Protein AF-A0AAP0Z732-F1 (afdb_monomer_lite)

Sequence (196 aa):
MRIQGSKMTPTPRCRHHYLLNVHKSDWLRSEYHVEFLADYGLMLADWYSPEQLRTAWMVNFFDRQALYALHPRAHYDTYSAMHYSREELEALFIQGIGSVMRNFAHRGQCSILFWLSARPALGRYYNYLLKKQSVELDYRYRMDIQREAGIYVIETGKYHRAQEPEQSRTGRAKSPYLSGAVAILTRRAPALRHAG

Secondary structure (DSSP, 8-state):
-EEEEEEEPPBTTBSEEEEEEEE-TTS-EEEEEEEEESS-GGGGTTTS-HHHHTTEEEEEEEEHHHHHSSSGGGGGS---TT---HHHHHHIIIIIIIHHHHHHHHHS---EEEEE-SSHHHHHHHHHHHHHHHHHTT-EE-HHHHHHH-EEEEE-HHHHHHHS-GGGS------S---S----------------

Structure (mmCIF, N/CA/C/O backbone):
data_AF-A0AAP0Z732-F1
#
_entry.id   AF-A0AAP0Z732-F1
#
loop_
_atom_site.group_PDB
_atom_site.id
_atom_site.type_symbol
_atom_site.label_atom_id
_atom_site.label_alt_id
_atom_site.label_comp_id
_atom_site.label_asym_id
_atom_site.label_entity_id
_atom_site.label_seq_id
_atom_site.pdbx_PDB_ins_code
_atom_site.Cartn_x
_atom_site.Cartn_y
_atom_site.Cartn_z
_atom_site.occupancy
_atom_site.B_iso_or_equiv
_atom_site.auth_seq_id
_atom_site.auth_comp_id
_atom_site.auth_asym_id
_atom_site.auth_atom_id
_atom_site.pdbx_PDB_model_num
ATOM 1 N N . MET A 1 1 ? -18.014 -2.172 10.872 1.00 86.94 1 MET A N 1
ATOM 2 C CA . MET A 1 1 ? -17.051 -1.092 10.560 1.00 86.94 1 MET A CA 1
ATOM 3 C C . MET A 1 1 ? -17.350 -0.529 9.176 1.00 86.94 1 MET A C 1
ATOM 5 O O . MET A 1 1 ? -17.688 -1.301 8.287 1.00 86.94 1 MET A O 1
ATOM 9 N N . ARG A 1 2 ? -17.246 0.789 8.990 1.00 89.69 2 ARG A N 1
ATOM 10 C CA . ARG A 1 2 ? -17.400 1.475 7.698 1.00 89.69 2 ARG A CA 1
ATOM 11 C C . ARG A 1 2 ? -16.071 2.121 7.312 1.00 89.69 2 ARG A C 1
ATOM 13 O O . ARG A 1 2 ? -15.459 2.774 8.150 1.00 89.69 2 ARG A O 1
ATOM 20 N N . ILE A 1 3 ? -15.655 1.959 6.058 1.00 90.25 3 ILE A N 1
ATOM 21 C CA . ILE A 1 3 ? -14.425 2.550 5.516 1.00 90.25 3 ILE A CA 1
ATOM 22 C C . ILE A 1 3 ? -14.788 3.393 4.296 1.00 90.25 3 ILE A C 1
ATOM 24 O O . ILE A 1 3 ? -15.524 2.934 3.423 1.00 90.25 3 ILE A O 1
ATOM 28 N N . GLN A 1 4 ? -14.292 4.625 4.231 1.00 91.56 4 GLN A N 1
ATOM 29 C CA . GLN A 1 4 ? -14.524 5.533 3.108 1.00 91.56 4 GLN A CA 1
ATOM 30 C C . GLN A 1 4 ? -13.206 6.134 2.637 1.00 91.56 4 GLN A C 1
ATOM 32 O O . GLN A 1 4 ? -12.511 6.780 3.414 1.00 91.56 4 GLN A O 1
ATOM 37 N N . GLY A 1 5 ? -12.876 5.930 1.363 1.00 88.62 5 GLY A N 1
ATOM 38 C CA . GLY A 1 5 ? -11.673 6.484 0.751 1.00 88.62 5 GLY A CA 1
ATOM 39 C C . GLY A 1 5 ? -11.964 7.721 -0.087 1.00 88.62 5 GLY A C 1
ATOM 40 O O . GLY A 1 5 ? -12.875 7.705 -0.916 1.00 88.62 5 GLY A O 1
ATOM 41 N N . SER A 1 6 ? -11.157 8.763 0.076 1.00 88.94 6 SER A N 1
ATOM 42 C CA . SER A 1 6 ? -11.140 9.943 -0.790 1.00 88.94 6 SER A CA 1
ATOM 43 C C . SER A 1 6 ? -9.735 10.176 -1.343 1.00 88.94 6 SER A C 1
ATOM 45 O O . SER A 1 6 ? -8.729 9.881 -0.699 1.00 88.94 6 SER A O 1
ATOM 47 N N . LYS A 1 7 ? -9.653 10.674 -2.580 1.00 88.44 7 LYS A N 1
ATOM 48 C CA . LYS A 1 7 ? -8.380 11.097 -3.171 1.00 88.44 7 LYS A CA 1
ATOM 49 C C . LYS A 1 7 ? -8.019 12.474 -2.613 1.00 88.44 7 LYS A C 1
ATOM 51 O O . LYS A 1 7 ? -8.860 13.368 -2.619 1.00 88.44 7 LYS A O 1
ATOM 56 N N . MET A 1 8 ? -6.779 12.625 -2.173 1.00 87.56 8 MET A N 1
ATOM 57 C CA . MET A 1 8 ? -6.219 13.864 -1.641 1.00 87.56 8 MET A CA 1
ATOM 58 C C . MET A 1 8 ? -5.388 14.583 -2.706 1.00 87.56 8 MET A C 1
ATOM 60 O O . MET A 1 8 ? -5.002 14.001 -3.728 1.00 87.56 8 MET A O 1
ATOM 64 N N . THR A 1 9 ? -5.094 15.858 -2.455 1.00 81.81 9 THR A N 1
ATOM 65 C CA . THR A 1 9 ? -4.115 16.609 -3.244 1.00 81.81 9 THR A CA 1
ATOM 66 C C . THR A 1 9 ? -2.731 15.962 -3.081 1.00 81.81 9 THR A C 1
ATOM 68 O O . THR A 1 9 ? -2.308 15.747 -1.945 1.00 81.81 9 THR A O 1
ATOM 71 N N . PRO A 1 10 ? -2.022 15.632 -4.177 1.00 75.25 10 PRO A N 1
ATOM 72 C CA . PRO A 1 10 ? -0.666 15.085 -4.113 1.00 75.25 10 PRO A CA 1
ATOM 73 C C . PRO A 1 10 ? 0.314 16.017 -3.386 1.00 75.25 10 PRO A C 1
ATOM 75 O O . PRO A 1 10 ? 0.154 17.237 -3.414 1.00 75.25 10 PRO A O 1
ATOM 78 N N . THR A 1 11 ? 1.369 15.450 -2.800 1.00 68.31 11 THR A N 1
ATOM 79 C CA . THR A 1 11 ? 2.500 16.211 -2.239 1.00 68.31 11 THR A CA 1
ATOM 80 C C . THR A 1 11 ? 3.725 16.078 -3.154 1.00 68.31 11 THR A C 1
ATOM 82 O O . THR A 1 11 ? 3.764 15.174 -3.989 1.00 68.31 11 THR A O 1
ATOM 85 N N . PRO A 1 12 ? 4.776 16.910 -3.008 1.00 66.94 12 PRO A N 1
ATOM 86 C CA . PRO A 1 12 ? 5.976 16.807 -3.848 1.00 66.94 12 PRO A CA 1
ATOM 87 C C . PRO A 1 12 ? 6.660 15.432 -3.809 1.00 66.94 12 PRO A C 1
ATOM 89 O O . PRO A 1 12 ? 7.323 15.047 -4.766 1.00 66.94 12 PRO A O 1
ATOM 92 N N . ARG A 1 13 ? 6.499 14.685 -2.707 1.00 62.12 13 ARG A N 1
ATOM 93 C CA . ARG A 1 13 ? 7.068 13.340 -2.532 1.00 62.12 13 ARG A CA 1
ATOM 94 C C . ARG A 1 13 ? 6.105 12.223 -2.939 1.00 62.12 13 ARG A C 1
ATOM 96 O O . ARG A 1 13 ? 6.557 11.128 -3.244 1.00 62.12 13 ARG A O 1
ATOM 103 N N . CYS A 1 14 ? 4.799 12.488 -2.959 1.00 70.44 14 CYS A N 1
ATOM 104 C CA . CYS A 1 14 ? 3.748 11.498 -3.168 1.00 70.44 14 CYS A CA 1
ATOM 105 C C . CYS A 1 14 ? 2.843 11.916 -4.330 1.00 70.44 14 CYS A C 1
ATOM 107 O O . CYS A 1 14 ? 2.027 12.830 -4.202 1.00 70.44 14 CYS A O 1
ATOM 109 N N . ARG A 1 15 ? 2.958 11.218 -5.468 1.00 76.06 15 ARG A N 1
ATOM 110 C CA . ARG A 1 15 ? 2.194 11.563 -6.681 1.00 76.06 15 ARG A CA 1
ATOM 111 C C . ARG A 1 15 ? 0.722 11.163 -6.586 1.00 76.06 15 ARG A C 1
ATOM 113 O O . ARG A 1 15 ? -0.114 11.761 -7.262 1.00 76.06 15 ARG A O 1
ATOM 120 N N . HIS A 1 16 ? 0.388 10.178 -5.749 1.00 87.75 16 HIS A N 1
ATOM 121 C CA . HIS A 1 16 ? -1.001 9.814 -5.478 1.00 87.75 16 HIS A CA 1
ATOM 122 C C . HIS A 1 16 ? -1.221 9.569 -3.996 1.00 87.75 16 HIS A C 1
ATOM 124 O O . HIS A 1 16 ? -0.658 8.645 -3.420 1.00 87.75 16 HIS A O 1
ATOM 130 N N . HIS A 1 17 ? -2.100 10.367 -3.405 1.00 90.62 17 HIS A N 1
ATOM 131 C CA . HIS A 1 17 ? -2.404 10.321 -1.986 1.00 90.62 17 HIS A CA 1
ATOM 132 C C . HIS A 1 17 ? -3.904 10.121 -1.786 1.00 90.62 17 HIS A C 1
ATOM 134 O O . HIS A 1 17 ? -4.723 10.732 -2.476 1.00 90.62 17 HIS A O 1
ATOM 140 N N . TYR A 1 18 ? -4.263 9.238 -0.864 1.00 91.44 18 TYR A N 1
ATOM 141 C CA . TYR A 1 18 ? -5.633 8.941 -0.479 1.00 91.44 18 TYR A CA 1
ATOM 142 C C . TYR A 1 18 ? -5.769 8.997 1.041 1.00 91.44 18 TYR A C 1
ATOM 144 O O . TYR A 1 18 ? -4.841 8.639 1.767 1.00 91.44 18 TYR A O 1
ATOM 152 N N . LEU A 1 19 ? -6.941 9.418 1.505 1.00 92.25 19 LEU A N 1
ATOM 153 C CA . LEU A 1 19 ? -7.338 9.390 2.906 1.00 92.25 19 LEU A CA 1
ATOM 154 C C . LEU A 1 19 ? -8.446 8.352 3.079 1.00 92.25 19 LEU A C 1
ATOM 156 O O . LEU A 1 19 ? -9.463 8.397 2.387 1.00 92.25 19 LEU A O 1
ATOM 160 N N . LEU A 1 20 ? -8.247 7.412 3.994 1.00 92.25 20 LEU A N 1
ATOM 161 C CA . LEU A 1 20 ? -9.240 6.435 4.409 1.00 92.25 20 LEU A CA 1
ATOM 162 C C . LEU A 1 20 ? -9.803 6.843 5.765 1.00 92.25 20 LEU A C 1
ATOM 164 O O . LEU A 1 20 ? -9.085 6.847 6.758 1.00 92.25 20 LEU A O 1
ATOM 168 N N . ASN A 1 21 ? -11.096 7.125 5.814 1.00 92.56 21 ASN A N 1
ATOM 169 C CA . ASN A 1 21 ? -11.827 7.358 7.051 1.00 92.56 21 ASN A CA 1
ATOM 170 C C . ASN A 1 21 ? -12.424 6.035 7.526 1.00 92.56 21 ASN A C 1
ATOM 172 O O . ASN A 1 21 ? -13.173 5.390 6.785 1.00 92.56 21 ASN A O 1
ATOM 176 N N . VAL A 1 22 ? -12.094 5.630 8.748 1.00 90.62 22 VAL A N 1
ATOM 177 C CA . VAL A 1 22 ? -12.545 4.380 9.363 1.00 90.62 22 VAL A CA 1
ATOM 178 C C . VAL A 1 22 ? -13.450 4.713 10.534 1.00 90.62 22 VAL A C 1
ATOM 180 O O . VAL A 1 22 ? -13.042 5.401 11.464 1.00 90.62 22 VAL A O 1
ATOM 183 N N . HIS A 1 23 ? -14.677 4.201 10.495 1.00 90.75 23 HIS A N 1
ATOM 184 C CA . HIS A 1 23 ? -15.672 4.367 11.549 1.00 90.75 23 HIS A CA 1
ATOM 185 C C . HIS A 1 23 ? -16.058 2.998 12.113 1.00 90.75 23 HIS A C 1
ATOM 187 O O . HIS A 1 23 ? -16.584 2.135 11.391 1.00 90.75 23 HIS A O 1
ATOM 193 N N . LYS A 1 24 ? -15.818 2.794 13.407 1.00 87.56 24 LYS A N 1
ATOM 194 C CA . LYS A 1 24 ? -16.303 1.627 14.148 1.00 87.56 24 LYS A CA 1
ATOM 195 C C . LYS A 1 24 ? -17.699 1.879 14.725 1.00 87.56 24 LYS A C 1
ATOM 197 O O . LYS A 1 24 ? -18.208 2.999 14.724 1.00 87.56 24 LYS A O 1
ATOM 202 N N . SER A 1 25 ? -18.348 0.798 15.149 1.00 78.25 25 SER A N 1
ATOM 203 C CA . SER A 1 25 ? -19.696 0.816 15.737 1.00 78.25 25 SER A CA 1
ATOM 204 C C . SER A 1 25 ? -19.739 1.426 17.140 1.00 78.25 25 SER A C 1
ATOM 206 O O . SER A 1 25 ? -20.794 1.872 17.570 1.00 78.25 25 SER A O 1
ATOM 208 N N . ASP A 1 26 ? -18.602 1.478 17.829 1.00 80.31 26 ASP A N 1
ATOM 209 C CA . ASP A 1 26 ? -18.395 2.075 19.155 1.00 80.31 26 ASP A CA 1
ATOM 210 C C . ASP A 1 26 ? -18.038 3.572 19.089 1.00 80.31 26 ASP A C 1
ATOM 212 O O . ASP A 1 26 ? -17.479 4.127 20.030 1.00 80.31 26 ASP A O 1
ATOM 216 N N . TRP A 1 27 ? -18.360 4.233 17.972 1.00 78.56 27 TRP A N 1
ATOM 217 C CA . TRP A 1 27 ? -18.047 5.639 17.686 1.00 78.56 27 TRP A CA 1
ATOM 218 C C . TRP A 1 27 ? -16.562 5.966 17.529 1.00 78.56 27 TRP A C 1
ATOM 220 O O . TRP A 1 27 ? -16.241 7.123 17.243 1.00 78.56 27 TRP A O 1
ATOM 230 N N . LEU A 1 28 ? -15.665 4.980 17.627 1.00 86.31 28 LEU A N 1
ATOM 231 C CA . LEU A 1 28 ? -14.248 5.200 17.374 1.00 86.31 28 LEU A CA 1
ATOM 232 C C . LEU A 1 28 ? -14.005 5.509 15.894 1.00 86.31 28 LEU A C 1
ATOM 234 O O . LEU A 1 28 ? -14.609 4.918 14.987 1.00 86.31 28 LEU A O 1
ATOM 238 N N . ARG A 1 29 ? -13.119 6.479 15.659 1.00 88.81 29 ARG A N 1
ATOM 239 C CA . ARG A 1 29 ? -12.759 6.969 14.329 1.00 88.81 29 ARG A CA 1
ATOM 240 C C . ARG A 1 29 ? -11.250 7.070 14.195 1.00 88.81 29 ARG A C 1
ATOM 242 O O . ARG A 1 29 ? -10.582 7.553 15.105 1.00 88.81 29 ARG A O 1
ATOM 249 N N . SER A 1 30 ? -10.740 6.660 13.042 1.00 88.19 30 SER A N 1
ATOM 250 C CA . SER A 1 30 ? -9.349 6.884 12.656 1.00 88.19 30 SER A CA 1
ATOM 251 C C . SER A 1 30 ? -9.276 7.235 11.173 1.00 88.19 30 SER A C 1
ATOM 253 O O . SER A 1 30 ? -10.166 6.908 10.382 1.00 88.19 30 SER A O 1
ATOM 255 N N . GLU A 1 31 ? -8.214 7.942 10.819 1.00 89.75 31 GLU A N 1
ATOM 256 C CA . GLU A 1 31 ? -7.911 8.374 9.469 1.00 89.75 31 GLU A CA 1
ATOM 257 C C . GLU A 1 31 ? -6.578 7.757 9.055 1.00 89.75 31 GLU A C 1
ATOM 259 O O . GLU A 1 31 ? -5.584 7.917 9.754 1.00 89.75 31 GLU A O 1
ATOM 264 N N . TYR A 1 32 ? -6.535 7.077 7.911 1.00 87.81 32 TYR A N 1
ATOM 265 C CA . TYR A 1 32 ? -5.305 6.506 7.366 1.00 87.81 32 TYR A CA 1
ATOM 266 C C . TYR A 1 32 ? -4.927 7.189 6.069 1.00 87.81 32 TYR A C 1
ATOM 268 O O . TYR A 1 32 ? -5.734 7.316 5.150 1.00 87.81 32 TYR A O 1
ATOM 276 N N . HIS A 1 33 ? -3.666 7.568 5.965 1.00 88.00 33 HIS A N 1
ATOM 277 C CA . HIS A 1 33 ? -3.068 7.988 4.715 1.00 88.00 33 HIS A CA 1
ATOM 278 C C . HIS A 1 33 ? -2.654 6.742 3.933 1.00 88.00 33 HIS A C 1
ATOM 280 O O . HIS A 1 33 ? -2.114 5.803 4.512 1.00 88.00 33 HIS A O 1
ATOM 286 N N . VAL A 1 34 ? -2.902 6.738 2.624 1.00 89.38 34 VAL A N 1
ATOM 287 C CA . VAL A 1 34 ? -2.361 5.757 1.676 1.00 89.38 34 VAL A CA 1
ATOM 288 C C . VAL A 1 34 ? -1.676 6.524 0.554 1.00 89.38 34 VAL A C 1
ATOM 290 O O . VAL A 1 34 ? -2.307 7.299 -0.168 1.00 89.38 34 VAL A O 1
ATOM 293 N N . GLU A 1 35 ? -0.375 6.328 0.428 1.00 89.44 35 GLU A N 1
ATOM 294 C CA . GLU A 1 35 ? 0.518 7.088 -0.434 1.00 89.44 35 GLU A CA 1
ATOM 295 C C . GLU A 1 35 ? 1.169 6.173 -1.466 1.00 89.44 35 GLU A C 1
ATOM 297 O O . GLU A 1 35 ? 1.662 5.100 -1.129 1.00 89.44 35 GLU A O 1
ATOM 302 N N . PHE A 1 36 ? 1.197 6.615 -2.723 1.00 89.75 36 PHE A N 1
ATOM 303 C CA . PHE A 1 36 ? 1.927 5.954 -3.798 1.00 89.75 36 PHE A CA 1
ATOM 304 C C . PHE A 1 36 ? 3.105 6.826 -4.205 1.00 89.75 36 PHE A C 1
ATOM 306 O O . PHE A 1 36 ? 2.952 7.949 -4.707 1.00 89.75 36 PHE A O 1
ATOM 313 N N . LEU A 1 37 ? 4.289 6.279 -3.978 1.00 88.62 37 LEU A N 1
ATOM 314 C CA . LEU A 1 37 ? 5.561 6.953 -4.132 1.00 88.62 37 LEU A CA 1
ATOM 315 C C . LEU A 1 37 ? 6.240 6.418 -5.396 1.00 88.62 37 LEU A C 1
ATOM 317 O O . LEU A 1 37 ? 6.419 5.207 -5.558 1.00 88.62 37 LEU A O 1
ATOM 321 N N . ALA A 1 38 ? 6.576 7.336 -6.300 1.00 83.31 38 ALA A N 1
ATOM 322 C CA . ALA A 1 38 ? 7.371 7.040 -7.487 1.00 83.31 38 ALA A CA 1
ATOM 323 C C . ALA A 1 38 ? 8.861 6.971 -7.118 1.00 83.31 38 ALA A C 1
ATOM 325 O O . ALA A 1 38 ? 9.252 7.401 -6.038 1.00 83.31 38 ALA A O 1
ATOM 326 N N . ASP A 1 39 ? 9.688 6.456 -8.027 1.00 82.62 39 ASP A N 1
ATOM 327 C CA . ASP A 1 39 ? 11.157 6.546 -7.962 1.00 82.62 39 ASP A CA 1
ATOM 328 C C . ASP A 1 39 ? 11.843 5.659 -6.896 1.00 82.62 39 ASP A C 1
ATOM 330 O O . ASP A 1 39 ? 13.066 5.583 -6.838 1.00 82.62 39 ASP A O 1
ATOM 334 N N . TYR A 1 40 ? 11.078 4.875 -6.129 1.00 84.25 40 TYR A N 1
ATOM 335 C CA . TYR A 1 40 ? 11.610 3.853 -5.209 1.00 84.25 40 TYR A CA 1
ATOM 336 C C . TYR A 1 40 ? 11.885 2.496 -5.885 1.00 84.25 40 TYR A C 1
ATOM 338 O O . TYR A 1 40 ? 12.353 1.561 -5.238 1.00 84.25 40 TYR A O 1
ATOM 346 N N . GLY A 1 41 ? 11.597 2.361 -7.185 1.00 83.12 41 GLY A N 1
ATOM 347 C CA . GLY A 1 41 ? 11.697 1.091 -7.915 1.00 83.12 41 GLY A CA 1
ATOM 348 C C . GLY A 1 41 ? 13.103 0.484 -7.945 1.00 83.12 41 GLY A C 1
ATOM 349 O O . GLY A 1 41 ? 13.228 -0.729 -8.056 1.00 83.12 41 GLY A O 1
ATOM 350 N N . LEU A 1 42 ? 14.159 1.288 -7.772 1.00 86.38 42 LEU A N 1
ATOM 351 C CA . LEU A 1 42 ? 15.548 0.806 -7.735 1.00 86.38 42 LEU A CA 1
ATOM 352 C C . LEU A 1 42 ? 15.805 -0.231 -6.632 1.00 86.38 42 LEU A C 1
ATOM 354 O O . LEU A 1 42 ? 16.715 -1.040 -6.764 1.00 86.38 42 LEU A O 1
ATOM 358 N N . MET A 1 43 ? 14.974 -0.272 -5.587 1.00 88.75 43 MET A N 1
ATOM 359 C CA . MET A 1 43 ? 15.030 -1.319 -4.559 1.00 88.75 43 MET A CA 1
ATOM 360 C C . MET A 1 43 ? 14.688 -2.718 -5.084 1.00 88.75 43 MET A C 1
ATOM 362 O O . MET A 1 43 ? 14.882 -3.703 -4.382 1.00 88.75 43 MET A O 1
ATOM 366 N N . LEU A 1 44 ? 14.140 -2.800 -6.294 1.00 93.56 44 LEU A N 1
ATOM 367 C CA . LEU A 1 44 ? 13.767 -4.033 -6.966 1.00 93.56 44 LEU A CA 1
ATOM 368 C C . LEU A 1 44 ? 14.654 -4.316 -8.195 1.00 93.56 44 LEU A C 1
ATOM 370 O O . LEU A 1 44 ? 14.304 -5.172 -9.006 1.00 93.56 44 LEU A O 1
ATOM 374 N N . ALA A 1 45 ? 15.774 -3.601 -8.357 1.00 93.69 45 ALA A N 1
ATOM 375 C CA . ALA A 1 45 ? 16.626 -3.679 -9.548 1.00 93.69 45 ALA A CA 1
ATOM 376 C C . ALA A 1 45 ? 17.210 -5.072 -9.816 1.00 93.69 45 ALA A C 1
ATOM 378 O O . ALA A 1 45 ? 17.424 -5.417 -10.975 1.00 93.69 45 ALA A O 1
ATOM 379 N N . ASP A 1 46 ? 17.381 -5.893 -8.781 1.00 94.31 46 ASP A N 1
ATOM 380 C CA . ASP A 1 46 ? 17.892 -7.259 -8.934 1.00 94.31 46 ASP A CA 1
ATOM 381 C C . ASP A 1 46 ? 16.862 -8.213 -9.571 1.00 94.31 46 ASP A C 1
ATOM 383 O O . ASP A 1 46 ? 17.231 -9.249 -10.123 1.00 94.31 46 ASP A O 1
ATOM 387 N N . TRP A 1 47 ? 15.566 -7.867 -9.547 1.00 95.06 47 TRP A N 1
ATOM 388 C CA . TRP A 1 47 ? 14.483 -8.733 -10.039 1.00 95.06 47 TRP A CA 1
ATOM 389 C C . TRP A 1 47 ? 13.740 -8.192 -11.264 1.00 95.06 47 TRP A C 1
ATOM 391 O O . TRP A 1 47 ? 12.941 -8.931 -11.845 1.00 95.06 47 TRP A O 1
ATOM 401 N N . TYR A 1 48 ? 13.956 -6.931 -11.649 1.00 94.19 48 TYR A N 1
ATOM 402 C CA . TYR A 1 48 ? 13.223 -6.286 -12.742 1.00 94.19 48 TYR A CA 1
ATOM 403 C C . TYR A 1 48 ? 14.114 -5.383 -13.589 1.00 94.19 48 TYR A C 1
ATOM 405 O O . TYR A 1 48 ? 15.024 -4.723 -13.092 1.00 94.19 48 TYR A O 1
ATOM 413 N N . SER A 1 49 ? 13.795 -5.289 -14.879 1.00 92.56 49 SER A N 1
ATOM 414 C CA . SER A 1 49 ? 14.495 -4.400 -15.802 1.00 92.56 49 SER A CA 1
ATOM 415 C C . SER A 1 49 ? 14.192 -2.921 -15.513 1.00 92.56 49 SER A C 1
ATOM 417 O O . SER A 1 49 ? 13.105 -2.592 -15.022 1.00 92.56 49 SER A O 1
ATOM 419 N N . PRO A 1 50 ? 15.084 -1.986 -15.900 1.00 90.38 50 PRO A N 1
ATOM 420 C CA . PRO A 1 50 ? 14.833 -0.551 -15.747 1.00 90.38 50 PRO A CA 1
ATOM 421 C C . PRO A 1 50 ? 13.507 -0.088 -16.365 1.00 90.38 50 PRO A C 1
ATOM 423 O O . PRO A 1 50 ? 12.855 0.816 -15.849 1.00 90.38 50 PRO A O 1
ATOM 426 N N . GLU A 1 51 ? 13.079 -0.725 -17.457 1.00 89.00 51 GLU A N 1
ATOM 427 C CA . GLU A 1 51 ? 11.799 -0.444 -18.100 1.00 89.00 51 GLU A CA 1
ATOM 428 C C . GLU A 1 51 ? 10.602 -0.829 -17.231 1.00 89.00 51 GLU A C 1
ATOM 430 O O . GLU A 1 51 ? 9.681 -0.027 -17.070 1.00 89.00 51 GLU A O 1
ATOM 435 N N . GLN A 1 52 ? 10.631 -2.020 -16.634 1.00 89.56 52 GLN A N 1
ATOM 436 C CA . GLN A 1 52 ? 9.579 -2.476 -15.729 1.00 89.56 52 GLN A CA 1
ATOM 437 C C . GLN A 1 52 ? 9.483 -1.546 -14.510 1.00 89.56 52 GLN A C 1
ATOM 439 O O . GLN A 1 52 ? 8.386 -1.142 -14.110 1.00 89.56 52 GLN A O 1
ATOM 444 N N . LEU A 1 53 ? 10.630 -1.104 -13.986 1.00 91.88 53 LEU A N 1
ATOM 445 C CA . LEU A 1 53 ? 10.705 -0.217 -12.824 1.00 91.88 53 LEU A CA 1
ATOM 446 C C . LEU A 1 53 ? 10.115 1.180 -13.049 1.00 91.88 53 LEU A C 1
ATOM 448 O O . LEU A 1 53 ? 9.663 1.790 -12.081 1.00 91.88 53 LEU A O 1
ATOM 452 N N . ARG A 1 54 ? 10.003 1.669 -14.296 1.00 88.81 54 ARG A N 1
ATOM 453 C CA . ARG A 1 54 ? 9.306 2.944 -14.605 1.00 88.81 54 ARG A CA 1
ATOM 454 C C . ARG A 1 54 ? 7.845 2.957 -14.159 1.00 88.81 54 ARG A C 1
ATOM 456 O O . ARG A 1 54 ? 7.232 4.011 -14.019 1.00 88.81 54 ARG A O 1
ATOM 463 N N . THR A 1 55 ? 7.285 1.770 -13.969 1.00 89.50 55 THR A N 1
ATOM 464 C CA . THR A 1 55 ? 5.888 1.542 -13.609 1.00 89.50 55 THR A CA 1
ATOM 465 C C . THR A 1 55 ? 5.729 0.870 -12.246 1.00 89.50 55 THR A C 1
ATOM 467 O O . THR A 1 55 ? 4.634 0.399 -11.914 1.00 89.50 55 THR A O 1
ATOM 470 N N . ALA A 1 56 ? 6.808 0.837 -11.460 1.00 91.88 56 ALA A N 1
ATOM 471 C CA . ALA A 1 56 ? 6.821 0.340 -10.096 1.00 91.88 56 ALA A CA 1
ATOM 472 C C . ALA A 1 56 ? 6.502 1.459 -9.102 1.00 91.88 56 ALA A C 1
ATOM 474 O O . ALA A 1 56 ? 7.032 2.566 -9.192 1.00 91.88 56 ALA A O 1
ATOM 475 N N . TRP A 1 57 ? 5.644 1.151 -8.135 1.00 92.25 57 TRP A N 1
ATOM 476 C CA . TRP A 1 57 ? 5.176 2.105 -7.138 1.00 92.25 57 TRP A CA 1
ATOM 477 C C . TRP A 1 57 ? 5.304 1.523 -5.742 1.00 92.25 57 TRP A C 1
ATOM 479 O O . TRP A 1 57 ? 4.800 0.428 -5.474 1.00 92.25 57 TRP A O 1
ATOM 489 N N . MET A 1 58 ? 5.932 2.282 -4.844 1.00 90.75 58 MET A N 1
ATOM 490 C CA . MET A 1 58 ? 5.910 1.940 -3.429 1.00 90.75 58 MET A CA 1
ATOM 491 C C . MET A 1 58 ? 4.598 2.430 -2.825 1.00 90.75 58 MET A C 1
ATOM 493 O O . MET A 1 58 ? 4.217 3.584 -3.022 1.00 90.75 58 MET A O 1
ATOM 497 N N . VAL A 1 59 ? 3.914 1.567 -2.085 1.00 88.50 59 VAL A N 1
ATOM 498 C CA . VAL A 1 59 ? 2.707 1.909 -1.333 1.00 88.50 59 VAL A CA 1
ATOM 499 C C . VAL A 1 59 ? 3.099 2.117 0.113 1.00 88.50 59 VAL A C 1
ATOM 501 O O . VAL A 1 59 ? 3.572 1.177 0.728 1.00 88.50 59 VAL A O 1
ATOM 504 N N . ASN A 1 60 ? 2.854 3.292 0.675 1.00 86.38 60 ASN A N 1
ATOM 505 C CA . ASN A 1 60 ? 2.917 3.523 2.114 1.00 86.38 60 ASN A CA 1
ATOM 506 C C . ASN A 1 60 ? 1.511 3.717 2.664 1.00 86.38 60 ASN A C 1
ATOM 508 O O . ASN A 1 60 ? 0.643 4.271 1.994 1.00 86.38 60 ASN A O 1
ATOM 512 N N . PHE A 1 61 ? 1.279 3.285 3.897 1.00 84.81 61 PHE A N 1
ATOM 513 C CA . PHE A 1 61 ? 0.049 3.600 4.603 1.00 84.81 61 PHE A CA 1
ATOM 514 C C . PHE A 1 61 ? 0.318 3.748 6.093 1.00 84.81 61 PHE A C 1
ATOM 516 O O . PHE A 1 61 ? 1.157 3.037 6.648 1.00 84.81 61 PHE A O 1
ATOM 523 N N . PHE A 1 62 ? -0.382 4.678 6.729 1.00 82.19 62 PHE A N 1
ATOM 524 C CA . PHE A 1 62 ? -0.173 5.000 8.134 1.00 82.19 62 PHE A CA 1
ATOM 525 C C . PHE A 1 62 ? -1.360 5.751 8.725 1.00 82.19 62 PHE A C 1
ATOM 527 O O . PHE A 1 62 ? -2.102 6.412 8.000 1.00 82.19 62 PHE A O 1
ATOM 534 N N . ASP A 1 63 ? -1.549 5.634 10.039 1.00 82.19 63 ASP A N 1
ATOM 535 C CA . ASP A 1 63 ? -2.551 6.419 10.766 1.00 82.19 63 ASP A CA 1
ATOM 536 C C . ASP A 1 63 ? -2.159 7.907 10.714 1.00 82.19 63 ASP A C 1
ATOM 538 O O . ASP A 1 63 ? -0.989 8.249 10.859 1.00 82.19 63 ASP A O 1
ATOM 542 N N . ARG A 1 64 ? -3.105 8.823 10.510 1.00 82.44 64 ARG A N 1
ATOM 543 C CA . ARG A 1 64 ? -2.838 10.266 10.506 1.00 82.44 64 ARG A CA 1
ATOM 544 C C . ARG A 1 64 ? -2.219 10.727 11.823 1.00 82.44 64 ARG A C 1
ATOM 546 O O . ARG A 1 64 ? -1.356 11.601 11.806 1.00 82.44 64 ARG A O 1
ATOM 553 N N . GLN A 1 65 ? -2.619 10.148 12.954 1.00 75.38 65 GLN A N 1
ATOM 554 C CA . GLN A 1 65 ? -2.032 10.473 14.257 1.00 75.38 65 GLN A CA 1
ATOM 555 C C . GLN A 1 65 ? -0.537 10.164 14.300 1.00 75.38 65 GLN A C 1
ATOM 557 O O . GLN A 1 65 ? 0.221 10.852 14.983 1.00 75.38 65 GLN A O 1
ATOM 562 N N . ALA A 1 66 ? -0.096 9.191 13.507 1.00 69.94 66 ALA A N 1
ATOM 563 C CA . ALA A 1 66 ? 1.302 8.844 13.390 1.00 69.94 66 ALA A CA 1
ATOM 564 C C . ALA A 1 66 ? 2.165 9.991 12.841 1.00 69.94 66 ALA A C 1
ATOM 566 O O . ALA A 1 66 ? 3.317 10.107 13.244 1.00 69.94 66 ALA A O 1
ATOM 567 N N . LEU A 1 67 ? 1.616 10.871 11.991 1.00 66.94 67 LEU A N 1
ATOM 568 C CA . LEU A 1 67 ? 2.323 12.055 11.477 1.00 66.94 67 LEU A CA 1
ATOM 569 C C . LEU A 1 67 ? 2.633 13.094 12.559 1.00 66.94 67 LEU A C 1
ATOM 571 O O . LEU A 1 67 ? 3.563 13.883 12.410 1.00 66.94 67 LEU A O 1
ATOM 575 N N . TYR A 1 68 ? 1.825 13.130 13.618 1.00 68.44 68 TYR A N 1
ATOM 576 C CA . TYR A 1 68 ? 1.979 14.074 14.725 1.00 68.44 68 TYR A CA 1
ATOM 577 C C . TYR A 1 68 ? 2.741 13.470 15.905 1.00 68.44 68 TYR A C 1
ATOM 579 O O . TYR A 1 68 ? 3.015 14.158 16.888 1.00 68.44 68 TYR A O 1
ATOM 587 N N . ALA A 1 69 ? 3.087 12.187 15.826 1.00 65.06 69 ALA A N 1
ATOM 588 C CA . ALA A 1 69 ? 3.886 11.544 16.844 1.00 65.06 69 ALA A CA 1
ATOM 589 C C . ALA A 1 69 ? 5.340 12.030 16.757 1.00 65.06 69 ALA A C 1
ATOM 591 O O . ALA A 1 69 ? 5.945 12.097 15.690 1.00 65.06 69 ALA A O 1
ATOM 592 N N . LEU A 1 70 ? 5.922 12.333 17.918 1.00 59.09 70 LEU A N 1
ATOM 593 C CA . LEU A 1 70 ? 7.261 12.922 18.051 1.00 59.09 70 LEU A CA 1
ATOM 594 C C . LEU A 1 70 ? 8.398 12.024 17.524 1.00 59.09 70 LEU A C 1
ATOM 596 O O . LEU A 1 70 ? 9.533 12.478 17.401 1.00 59.09 70 LEU A O 1
ATOM 600 N N . HIS A 1 71 ? 8.120 10.755 17.212 1.00 61.53 71 HIS A N 1
ATOM 601 C CA . HIS A 1 71 ? 9.116 9.802 16.738 1.00 61.53 71 HIS A CA 1
ATOM 602 C C . HIS A 1 71 ? 8.853 9.417 15.269 1.00 61.53 71 HIS A C 1
ATOM 604 O O . HIS A 1 71 ? 7.815 8.840 14.981 1.00 61.53 71 HIS A O 1
ATOM 610 N N . PRO A 1 72 ? 9.816 9.567 14.338 1.00 56.25 72 PRO A N 1
ATOM 611 C CA . PRO A 1 72 ? 9.627 9.225 12.917 1.00 56.25 72 PRO A CA 1
ATOM 612 C C . PRO A 1 72 ? 9.238 7.766 12.616 1.00 56.25 72 PRO A C 1
ATOM 614 O O . PRO A 1 72 ? 8.693 7.466 11.558 1.00 56.25 72 PRO A O 1
ATOM 617 N N . ARG A 1 73 ? 9.522 6.833 13.537 1.00 59.19 73 ARG A N 1
ATOM 618 C CA . ARG A 1 73 ? 9.100 5.428 13.422 1.00 59.19 73 ARG A CA 1
ATOM 619 C C . ARG A 1 73 ? 7.612 5.248 13.705 1.00 59.19 73 ARG A C 1
ATOM 621 O O . ARG A 1 73 ? 7.039 4.269 13.241 1.00 59.19 73 ARG A O 1
ATOM 628 N N . ALA A 1 74 ? 7.002 6.215 14.385 1.00 57.91 74 ALA A N 1
ATOM 629 C CA . ALA A 1 74 ? 5.594 6.203 14.712 1.00 57.91 74 ALA A CA 1
ATOM 630 C C . ALA A 1 74 ? 4.715 6.209 13.472 1.00 57.91 74 ALA A C 1
ATOM 632 O O . ALA A 1 74 ? 3.659 5.603 13.523 1.00 57.91 74 ALA A O 1
ATOM 633 N N . HIS A 1 75 ? 5.180 6.779 12.349 1.00 56.16 75 HIS A N 1
ATOM 634 C CA . HIS A 1 75 ? 4.521 6.677 11.040 1.00 56.16 75 HIS A CA 1
ATOM 635 C C . HIS A 1 75 ? 4.139 5.226 10.713 1.00 56.16 75 HIS A C 1
ATOM 637 O O . HIS A 1 75 ? 3.119 4.981 10.099 1.00 56.16 75 HIS A O 1
ATOM 643 N N . TYR A 1 76 ? 4.913 4.239 11.154 1.00 55.75 76 TYR A N 1
ATOM 644 C CA . TYR A 1 76 ? 4.649 2.824 10.875 1.00 55.75 76 TYR A CA 1
ATOM 645 C C . TYR A 1 76 ? 3.971 2.091 12.032 1.00 55.75 76 TYR A C 1
ATOM 647 O O . TYR A 1 76 ? 3.665 0.900 11.935 1.00 55.75 76 TYR A O 1
ATOM 655 N N . ASP A 1 77 ? 3.753 2.796 13.133 1.00 54.72 77 ASP A N 1
ATOM 656 C CA . ASP A 1 77 ? 2.949 2.334 14.234 1.00 54.72 77 ASP A CA 1
ATOM 657 C C . ASP A 1 77 ? 1.506 2.706 13.911 1.00 54.72 77 ASP A C 1
ATOM 659 O O . ASP A 1 77 ? 1.138 3.872 13.778 1.00 54.72 77 ASP A O 1
ATOM 663 N N . THR A 1 78 ? 0.653 1.695 13.787 1.00 55.09 78 THR A N 1
ATOM 664 C CA . THR A 1 78 ? -0.796 1.881 13.857 1.00 55.09 78 THR A CA 1
ATOM 665 C C . THR A 1 78 ? -1.151 2.276 15.293 1.00 55.09 78 THR A C 1
ATOM 667 O O . THR A 1 78 ? -1.725 1.483 16.040 1.00 55.09 78 THR A O 1
ATOM 670 N N . TYR A 1 79 ? -0.736 3.475 15.708 1.00 52.72 79 TYR A N 1
ATOM 671 C CA . TYR A 1 79 ? -1.162 4.155 16.924 1.00 52.72 79 TYR A CA 1
ATOM 672 C C . TYR A 1 79 ? -2.619 4.545 16.739 1.00 52.72 79 TYR A C 1
ATOM 674 O O . TYR A 1 79 ? -2.948 5.695 16.488 1.00 52.72 79 TYR A O 1
ATOM 682 N N . SER A 1 80 ? -3.502 3.563 16.814 1.00 61.81 80 SER A N 1
ATOM 683 C CA . SER A 1 80 ? -4.923 3.837 16.804 1.00 61.81 80 SER A CA 1
ATOM 684 C C . SER A 1 80 ? -5.501 3.226 18.066 1.00 61.81 80 SER A C 1
ATOM 686 O O . SER A 1 80 ? -5.427 2.010 18.256 1.00 61.81 80 SER A O 1
ATOM 688 N N . ALA A 1 81 ? -6.137 4.053 18.893 1.00 71.00 81 ALA A N 1
ATOM 689 C CA . ALA A 1 81 ? -6.981 3.619 20.009 1.00 71.00 81 ALA A CA 1
ATOM 690 C C . ALA A 1 81 ? -8.227 2.830 19.539 1.00 71.00 81 ALA A C 1
ATOM 692 O O . ALA A 1 81 ? -9.166 2.626 20.295 1.00 71.00 81 ALA A O 1
ATOM 693 N N . MET A 1 82 ? -8.253 2.395 18.275 1.00 78.06 82 MET A N 1
ATOM 694 C CA . MET A 1 82 ? -9.365 1.713 17.625 1.00 78.06 82 MET A CA 1
ATOM 695 C C . MET A 1 82 ? -9.540 0.271 18.096 1.00 78.06 82 MET A C 1
ATOM 697 O O . MET A 1 82 ? -10.588 -0.303 17.822 1.00 78.06 82 MET A O 1
ATOM 701 N N . HIS A 1 83 ? -8.538 -0.331 18.754 1.00 80.00 83 HIS A N 1
ATOM 702 C CA . HIS A 1 83 ? -8.597 -1.701 19.286 1.00 80.00 83 HIS A CA 1
ATOM 703 C C . HIS A 1 83 ? -9.239 -2.696 18.305 1.00 80.00 83 HIS A C 1
ATOM 705 O O . HIS A 1 83 ? -10.245 -3.335 18.612 1.00 80.00 83 HIS A O 1
ATOM 711 N N . TYR A 1 84 ? -8.712 -2.756 17.081 1.00 79.69 84 TYR A N 1
ATOM 712 C CA . TYR A 1 84 ? -9.306 -3.588 16.041 1.00 79.69 84 TYR A CA 1
ATOM 713 C C . TYR A 1 84 ? -9.272 -5.072 16.408 1.00 79.69 84 TYR A C 1
ATOM 715 O O . TYR A 1 84 ? -8.235 -5.589 16.835 1.00 79.69 84 TYR A O 1
ATOM 723 N N . SER A 1 85 ? -10.377 -5.772 16.151 1.00 84.50 85 SER A N 1
ATOM 724 C CA . SER A 1 85 ? -10.350 -7.230 16.044 1.00 84.50 85 SER A CA 1
ATOM 725 C C . SER A 1 85 ? -9.547 -7.663 14.810 1.00 84.50 85 SER A C 1
ATOM 727 O O . SER A 1 85 ? -9.211 -6.861 13.930 1.00 84.50 85 SER A O 1
ATOM 729 N N . ARG A 1 86 ? -9.248 -8.959 14.707 1.00 80.31 86 ARG A N 1
ATOM 730 C CA . ARG A 1 86 ? -8.569 -9.517 13.532 1.00 80.31 86 ARG A CA 1
ATOM 731 C C . ARG A 1 86 ? -9.381 -9.304 12.250 1.00 80.31 86 ARG A C 1
ATOM 733 O O . ARG A 1 86 ? -8.813 -8.949 11.222 1.00 80.31 86 ARG A O 1
ATOM 740 N N . GLU A 1 87 ? -10.691 -9.502 12.322 1.00 83.56 87 GLU A N 1
ATOM 741 C CA . GLU A 1 87 ? -11.632 -9.338 11.212 1.00 83.56 87 GLU A CA 1
ATOM 742 C C . GLU A 1 87 ? -11.732 -7.866 10.799 1.00 83.56 87 GLU A C 1
ATOM 744 O O . GLU A 1 87 ? -11.791 -7.550 9.611 1.00 83.56 87 GLU A O 1
ATOM 749 N N . GLU A 1 88 ? -11.701 -6.951 11.771 1.00 86.06 88 GLU A N 1
ATOM 750 C CA . GLU A 1 88 ? -11.683 -5.513 11.504 1.00 86.06 88 GLU A CA 1
ATOM 751 C C . GLU A 1 88 ? -10.376 -5.075 10.837 1.00 86.06 88 GLU A C 1
ATOM 753 O O . GLU A 1 88 ? -10.417 -4.318 9.866 1.00 86.06 88 GLU A O 1
ATOM 758 N N . LEU A 1 89 ? -9.224 -5.588 11.285 1.00 81.94 89 LEU A N 1
ATOM 759 C CA . LEU A 1 89 ? -7.953 -5.368 10.591 1.00 81.94 89 LEU A CA 1
ATOM 760 C C . LEU A 1 89 ? -8.017 -5.905 9.161 1.00 81.94 89 LEU A C 1
ATOM 762 O O . LEU A 1 89 ? -7.674 -5.188 8.225 1.00 81.94 89 LEU A O 1
ATOM 766 N N . GLU A 1 90 ? -8.492 -7.135 8.965 1.00 82.31 90 GLU A N 1
ATOM 767 C CA . GLU A 1 90 ? -8.635 -7.711 7.627 1.00 82.31 90 GLU A CA 1
ATOM 768 C C . GLU A 1 90 ? -9.526 -6.838 6.729 1.00 82.31 90 GLU A C 1
ATOM 770 O O . GLU A 1 90 ? -9.150 -6.540 5.595 1.00 82.31 90 GLU A O 1
ATOM 775 N N . ALA A 1 91 ? -10.651 -6.336 7.240 1.00 86.00 91 ALA A N 1
ATOM 776 C CA . ALA A 1 91 ? -11.503 -5.411 6.501 1.00 86.00 91 ALA A CA 1
ATOM 777 C C . ALA A 1 91 ? -10.799 -4.073 6.190 1.00 86.00 91 ALA A C 1
ATOM 779 O O . ALA A 1 91 ? -10.891 -3.602 5.055 1.00 86.00 91 ALA A O 1
ATOM 780 N N . LEU A 1 92 ? -10.048 -3.484 7.130 1.00 85.81 92 LEU A N 1
ATOM 781 C CA . LEU A 1 92 ? -9.257 -2.266 6.897 1.00 85.81 92 LEU A CA 1
ATOM 782 C C . LEU A 1 92 ? -8.249 -2.461 5.761 1.00 85.81 92 LEU A C 1
ATOM 784 O O . LEU A 1 92 ? -8.166 -1.649 4.835 1.00 85.81 92 LEU A O 1
ATOM 788 N N . PHE A 1 93 ? -7.513 -3.564 5.805 1.00 81.94 93 PHE A N 1
ATOM 789 C CA . PHE A 1 93 ? -6.498 -3.862 4.811 1.00 81.94 93 PHE A CA 1
ATOM 790 C C . PHE A 1 93 ? -7.077 -4.240 3.454 1.00 81.94 93 PHE A C 1
ATOM 792 O O . PHE A 1 93 ? -6.555 -3.791 2.439 1.00 81.94 93 PHE A O 1
ATOM 799 N N . ILE A 1 94 ? -8.133 -5.052 3.400 1.00 81.88 94 ILE A N 1
ATOM 800 C CA . ILE A 1 94 ? -8.686 -5.522 2.125 1.00 81.88 94 ILE A CA 1
ATOM 801 C C . ILE A 1 94 ? -9.617 -4.479 1.519 1.00 81.88 94 ILE A C 1
ATOM 803 O O . ILE A 1 94 ? -9.422 -4.042 0.384 1.00 81.88 94 ILE A O 1
ATOM 807 N N . GLN A 1 95 ? -10.634 -4.074 2.274 1.00 86.25 95 GLN A N 1
ATOM 808 C CA . GLN A 1 95 ? -11.708 -3.217 1.776 1.00 86.25 95 GLN A CA 1
ATOM 809 C C . GLN A 1 95 ? -11.306 -1.737 1.780 1.00 86.25 95 GLN A C 1
ATOM 811 O O . GLN A 1 95 ? -11.815 -0.972 0.964 1.00 86.25 95 GLN A O 1
ATOM 816 N N . GLY A 1 96 ? -10.373 -1.337 2.649 1.00 88.12 96 GLY A N 1
ATOM 817 C CA . GLY A 1 96 ? -9.780 -0.000 2.663 1.00 88.12 96 GLY A CA 1
ATOM 818 C C . GLY A 1 96 ? -8.553 0.105 1.761 1.00 88.12 96 GLY A C 1
ATOM 819 O O . GLY A 1 96 ? -8.653 0.511 0.602 1.00 88.12 96 GLY A O 1
ATOM 820 N N . ILE A 1 97 ? -7.386 -0.262 2.300 1.00 86.06 97 ILE A N 1
ATOM 821 C CA . ILE A 1 97 ? -6.075 -0.068 1.651 1.00 86.06 97 ILE A CA 1
ATOM 822 C C . ILE A 1 97 ? -6.007 -0.817 0.313 1.00 86.06 97 ILE A C 1
ATOM 824 O O . ILE A 1 97 ? -5.664 -0.235 -0.714 1.00 86.06 97 ILE A O 1
ATOM 828 N N . GLY A 1 98 ? -6.415 -2.085 0.297 1.00 83.25 98 GLY A N 1
ATOM 829 C CA . GLY A 1 98 ? -6.448 -2.928 -0.894 1.00 83.25 98 GLY A CA 1
ATOM 830 C C . GLY A 1 98 ? -7.368 -2.381 -1.980 1.00 83.25 98 GLY A C 1
ATOM 831 O O . GLY A 1 98 ? -7.005 -2.364 -3.152 1.00 83.25 98 GLY A O 1
ATOM 832 N N . SER A 1 99 ? -8.534 -1.845 -1.612 1.00 86.75 99 SER A N 1
ATOM 833 C CA . SER A 1 99 ? -9.428 -1.175 -2.563 1.00 86.75 99 SER A CA 1
ATOM 834 C C . SER A 1 99 ? -8.770 0.047 -3.210 1.00 86.75 99 SER A C 1
ATOM 836 O O . SER A 1 99 ? -8.846 0.219 -4.428 1.00 86.75 99 SER A O 1
ATOM 838 N N . VAL A 1 100 ? -8.048 0.858 -2.431 1.00 88.88 100 VAL A N 1
ATOM 839 C CA . VAL A 1 100 ? -7.269 1.991 -2.955 1.00 88.88 100 VAL A CA 1
ATOM 840 C C . VAL A 1 100 ? -6.154 1.516 -3.889 1.00 88.88 100 VAL A C 1
ATOM 842 O O . VAL A 1 100 ? -6.029 2.050 -4.990 1.00 88.88 100 VAL A O 1
ATOM 845 N N . MET A 1 101 ? -5.397 0.485 -3.505 1.00 86.56 101 MET A N 1
ATOM 846 C CA . MET A 1 101 ? -4.354 -0.121 -4.345 1.00 86.56 101 MET A CA 1
ATOM 847 C C . MET A 1 101 ? 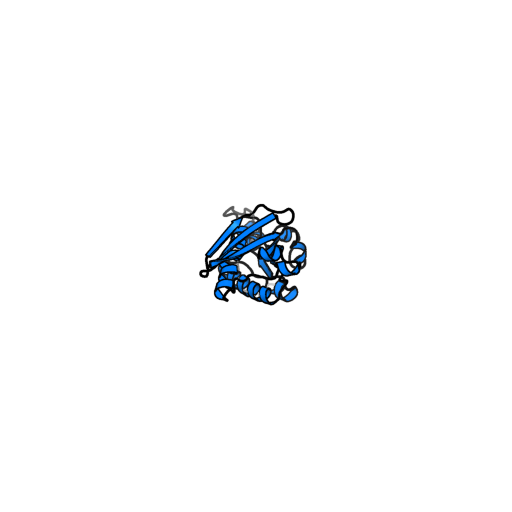-4.912 -0.645 -5.671 1.00 86.56 101 MET A C 1
ATOM 849 O O . MET A 1 101 ? -4.346 -0.365 -6.726 1.00 86.56 101 MET A O 1
ATOM 853 N N . ARG A 1 102 ? -6.053 -1.344 -5.643 1.00 84.44 102 ARG A N 1
ATOM 854 C CA . ARG A 1 102 ? -6.739 -1.824 -6.854 1.00 84.44 102 ARG A CA 1
ATOM 855 C C . ARG A 1 102 ? -7.169 -0.678 -7.753 1.00 84.44 102 ARG A C 1
ATOM 857 O O . ARG A 1 102 ? -6.867 -0.687 -8.943 1.00 84.44 102 ARG A O 1
ATOM 864 N N . ASN A 1 103 ? -7.831 0.326 -7.183 1.00 86.50 103 ASN A N 1
ATOM 865 C CA . ASN A 1 103 ? -8.269 1.501 -7.928 1.00 86.50 103 ASN A CA 1
ATOM 866 C C . ASN A 1 103 ? -7.084 2.240 -8.553 1.00 86.50 103 ASN A C 1
ATOM 868 O O . ASN A 1 103 ? -7.168 2.673 -9.700 1.00 86.50 103 ASN A O 1
ATOM 872 N N . PHE A 1 104 ? -5.974 2.360 -7.826 1.00 86.88 104 PHE A N 1
ATOM 873 C CA . PHE A 1 104 ? -4.744 2.945 -8.340 1.00 86.88 104 PHE A CA 1
ATOM 874 C C . PHE A 1 104 ? -4.165 2.127 -9.506 1.00 86.88 104 PHE A C 1
ATOM 876 O O . PHE A 1 104 ? -3.933 2.682 -10.582 1.00 86.88 104 PHE A O 1
ATOM 883 N N . ALA A 1 105 ? -4.023 0.810 -9.334 1.00 84.19 105 ALA A N 1
ATOM 884 C CA . ALA A 1 105 ? -3.527 -0.096 -10.369 1.00 84.19 105 ALA A CA 1
ATOM 885 C C . ALA A 1 105 ? -4.406 -0.091 -11.635 1.00 84.19 105 ALA A C 1
ATOM 887 O O . ALA A 1 105 ? -3.893 -0.087 -12.753 1.00 84.19 105 ALA A O 1
ATOM 888 N N . HIS A 1 106 ? -5.733 -0.045 -11.486 1.00 81.62 106 HIS A N 1
ATOM 889 C CA . HIS A 1 106 ? -6.666 -0.005 -12.615 1.00 81.62 106 HIS A CA 1
ATOM 890 C C . HIS A 1 106 ? -6.655 1.335 -13.364 1.00 81.62 106 HIS A C 1
ATOM 892 O O . HIS A 1 106 ? -6.795 1.350 -14.586 1.00 81.62 106 HIS A O 1
ATOM 898 N N . ARG A 1 107 ? -6.458 2.461 -12.663 1.00 77.44 107 ARG A N 1
ATOM 899 C CA . ARG A 1 107 ? -6.517 3.815 -13.248 1.00 77.44 107 ARG A CA 1
ATOM 900 C C . ARG A 1 107 ? -5.251 4.249 -13.996 1.00 77.44 107 ARG A C 1
ATOM 902 O O . ARG A 1 107 ? -5.289 5.284 -14.652 1.00 77.44 107 ARG A O 1
ATOM 909 N N . GLY A 1 108 ? -4.134 3.524 -13.901 1.00 67.19 108 GLY A N 1
ATOM 910 C CA . GLY A 1 108 ? -2.839 4.020 -14.385 1.00 67.19 108 GLY A CA 1
ATOM 911 C C . GLY A 1 108 ? -1.866 2.939 -14.843 1.00 67.19 108 GLY A C 1
ATOM 912 O O . GLY A 1 108 ? -2.163 1.752 -14.798 1.00 67.19 108 GLY A O 1
ATOM 913 N N . GLN A 1 109 ? -0.694 3.348 -15.330 1.00 71.19 109 GLN A N 1
ATOM 914 C CA . GLN A 1 109 ? 0.381 2.488 -15.850 1.00 71.19 109 GLN A CA 1
ATOM 915 C C . GLN A 1 109 ? 1.111 1.677 -14.762 1.00 71.19 109 GLN A C 1
ATOM 917 O O . GLN A 1 109 ? 2.247 1.306 -14.975 1.00 71.19 109 GLN A O 1
ATOM 922 N N . CYS A 1 110 ? 0.526 1.404 -13.596 1.00 87.06 110 CYS A N 1
ATOM 923 C CA . CYS A 1 110 ? 1.215 0.642 -12.555 1.00 87.06 110 CYS A CA 1
ATOM 924 C C . CYS A 1 110 ? 1.262 -0.847 -12.926 1.00 87.06 110 CYS A C 1
ATOM 926 O O . CYS A 1 110 ? 0.220 -1.484 -13.078 1.00 87.06 110 CYS A O 1
ATOM 928 N N . SER A 1 111 ? 2.468 -1.390 -13.081 1.00 89.56 111 SER A N 1
ATOM 929 C CA . SER A 1 111 ? 2.683 -2.820 -13.320 1.00 89.56 111 SER A CA 1
ATOM 930 C C . SER A 1 111 ? 3.102 -3.540 -12.038 1.00 89.56 111 SER A C 1
ATOM 932 O O . SER A 1 111 ? 2.697 -4.680 -11.831 1.00 89.56 111 SER A O 1
ATOM 934 N N . ILE A 1 112 ? 3.820 -2.849 -11.148 1.00 91.56 112 ILE A N 1
ATOM 935 C CA . ILE A 1 112 ? 4.367 -3.395 -9.906 1.00 91.56 112 ILE A CA 1
ATOM 936 C C . ILE A 1 112 ? 3.956 -2.492 -8.739 1.00 91.56 112 ILE A C 1
ATOM 938 O O . ILE A 1 112 ? 4.173 -1.278 -8.771 1.00 91.56 112 ILE A O 1
ATOM 942 N N . LEU A 1 113 ? 3.388 -3.095 -7.698 1.00 91.44 113 LEU A N 1
ATOM 943 C CA . LEU A 1 113 ? 3.183 -2.471 -6.393 1.00 91.44 113 LEU A CA 1
ATOM 944 C C . LEU A 1 113 ? 4.076 -3.160 -5.379 1.00 91.44 113 LEU A C 1
ATOM 946 O O . LEU A 1 113 ? 4.126 -4.390 -5.334 1.00 91.44 113 LEU A O 1
ATOM 950 N N . PHE A 1 114 ? 4.744 -2.381 -4.539 1.00 91.44 114 PHE A N 1
ATOM 951 C CA . PHE A 1 114 ? 5.539 -2.952 -3.464 1.00 91.44 114 PHE A CA 1
ATOM 952 C C . PHE A 1 114 ? 5.465 -2.151 -2.175 1.00 91.44 114 PHE A C 1
ATOM 954 O O . PHE A 1 114 ? 5.083 -0.984 -2.165 1.00 91.44 114 PHE A O 1
ATOM 961 N N . TRP A 1 115 ? 5.831 -2.794 -1.074 1.00 88.19 115 TRP A N 1
ATOM 962 C CA . TRP A 1 115 ? 5.880 -2.171 0.240 1.00 88.19 115 TRP A CA 1
ATOM 963 C C . TRP A 1 115 ? 7.004 -2.753 1.090 1.00 88.19 115 TRP A C 1
ATOM 965 O O . TRP A 1 115 ? 7.381 -3.923 0.962 1.00 88.19 115 TRP A O 1
ATOM 975 N N . LEU A 1 116 ? 7.508 -1.909 1.987 1.00 82.44 116 LEU A N 1
ATOM 976 C CA . LEU A 1 116 ? 8.540 -2.232 2.956 1.00 82.44 116 LEU A CA 1
ATOM 977 C C . LEU A 1 116 ? 7.936 -2.246 4.350 1.00 82.44 116 LEU A C 1
ATOM 979 O O . LEU A 1 116 ? 7.483 -1.225 4.870 1.00 82.44 116 LEU A O 1
ATOM 983 N N . SER A 1 117 ? 7.978 -3.413 4.983 1.00 71.44 117 SER A N 1
ATOM 984 C CA . SER A 1 117 ? 7.516 -3.527 6.354 1.00 71.44 117 SER A CA 1
ATOM 985 C C . SER A 1 117 ? 8.564 -3.050 7.338 1.00 71.44 117 SER A C 1
ATOM 987 O O . SER A 1 117 ? 9.491 -3.790 7.658 1.00 71.44 117 SER A O 1
ATOM 989 N N . ALA A 1 118 ? 8.359 -1.879 7.934 1.00 64.12 118 ALA A N 1
ATOM 990 C CA . ALA A 1 118 ? 9.175 -1.454 9.069 1.00 64.12 118 ALA A CA 1
ATOM 991 C C . ALA A 1 118 ? 8.956 -2.328 10.326 1.00 64.12 118 ALA A C 1
ATOM 993 O O . ALA A 1 118 ? 9.811 -2.356 11.210 1.00 64.12 118 ALA A O 1
ATOM 994 N N . ARG A 1 119 ? 7.826 -3.057 10.431 1.00 68.00 119 ARG A N 1
ATOM 995 C CA . ARG A 1 119 ? 7.493 -3.889 11.608 1.00 68.00 119 ARG A CA 1
ATOM 996 C C . ARG A 1 119 ? 7.102 -5.322 11.235 1.00 68.00 119 ARG A C 1
ATOM 998 O O . ARG A 1 119 ? 6.135 -5.501 10.500 1.00 68.00 119 ARG A O 1
ATOM 1005 N N . PRO A 1 120 ? 7.738 -6.367 11.790 1.00 67.19 120 PRO A N 1
ATOM 1006 C CA . PRO A 1 120 ? 7.462 -7.756 11.403 1.00 67.19 120 PRO A CA 1
ATOM 1007 C C . PRO A 1 120 ? 5.993 -8.193 11.528 1.00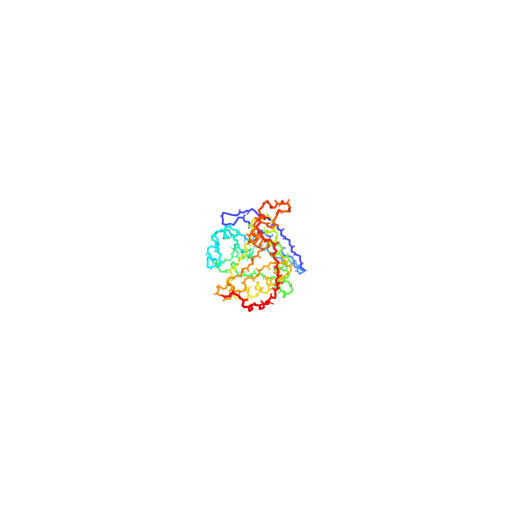 67.19 120 PRO A C 1
ATOM 1009 O O . PRO A 1 120 ? 5.510 -8.958 10.698 1.00 67.19 120 PRO A O 1
ATOM 1012 N N . ALA A 1 121 ? 5.263 -7.712 12.541 1.00 67.25 121 ALA A N 1
ATOM 1013 C CA . ALA A 1 121 ? 3.855 -8.069 12.737 1.00 67.25 121 ALA A CA 1
ATOM 1014 C C . ALA A 1 121 ? 2.954 -7.531 11.614 1.00 67.25 121 ALA A C 1
ATOM 1016 O O . ALA A 1 121 ? 2.166 -8.289 11.050 1.00 67.25 121 ALA A O 1
ATOM 1017 N N . LEU A 1 122 ? 3.128 -6.258 11.248 1.00 68.31 122 LEU A N 1
ATOM 1018 C CA . LEU A 1 122 ? 2.444 -5.629 10.117 1.00 68.31 122 LEU A CA 1
ATOM 1019 C C . LEU A 1 122 ? 2.822 -6.327 8.806 1.00 68.31 122 LEU A C 1
ATOM 1021 O O . LEU A 1 122 ? 1.959 -6.624 7.987 1.00 68.31 122 LEU A O 1
ATOM 1025 N N . GLY A 1 123 ? 4.101 -6.688 8.679 1.00 71.50 123 GLY A N 1
ATOM 1026 C CA . GLY A 1 123 ? 4.640 -7.471 7.574 1.00 71.50 123 GLY A CA 1
ATOM 1027 C C . GLY A 1 123 ? 3.922 -8.795 7.369 1.00 71.50 123 GLY A C 1
ATOM 1028 O O . GLY A 1 123 ? 3.508 -9.112 6.259 1.00 71.50 123 GLY A O 1
ATOM 1029 N N . ARG A 1 124 ? 3.695 -9.550 8.449 1.00 73.12 124 ARG A N 1
ATOM 1030 C CA . ARG A 1 124 ? 2.954 -10.820 8.394 1.00 73.12 124 ARG A CA 1
ATOM 1031 C C . ARG A 1 124 ? 1.507 -10.636 7.951 1.00 73.12 124 ARG A C 1
ATOM 1033 O O . ARG A 1 124 ? 1.036 -11.424 7.133 1.00 73.12 124 ARG A O 1
ATOM 1040 N N . TYR A 1 125 ? 0.824 -9.610 8.460 1.00 72.00 125 TYR A N 1
ATOM 1041 C CA . TYR A 1 125 ? -0.533 -9.297 8.018 1.00 72.00 125 TYR A CA 1
ATOM 1042 C C . TYR A 1 125 ? -0.544 -8.939 6.534 1.00 72.00 125 TYR A C 1
ATOM 1044 O O . TYR A 1 125 ? -1.281 -9.552 5.768 1.00 72.00 125 TYR A O 1
ATOM 1052 N N . TYR A 1 126 ? 0.340 -8.044 6.099 1.00 72.88 126 TYR A N 1
ATOM 1053 C CA . TYR A 1 126 ? 0.439 -7.656 4.697 1.00 72.88 126 TYR A CA 1
ATOM 1054 C C . TYR A 1 126 ? 0.770 -8.853 3.791 1.00 72.88 126 TYR A C 1
ATOM 1056 O O . TYR A 1 126 ? 0.121 -9.037 2.769 1.00 72.88 126 TYR A O 1
ATOM 1064 N N . ASN A 1 127 ? 1.683 -9.740 4.207 1.00 78.00 127 ASN A N 1
ATOM 1065 C CA . ASN A 1 127 ? 1.985 -10.998 3.512 1.00 78.00 127 A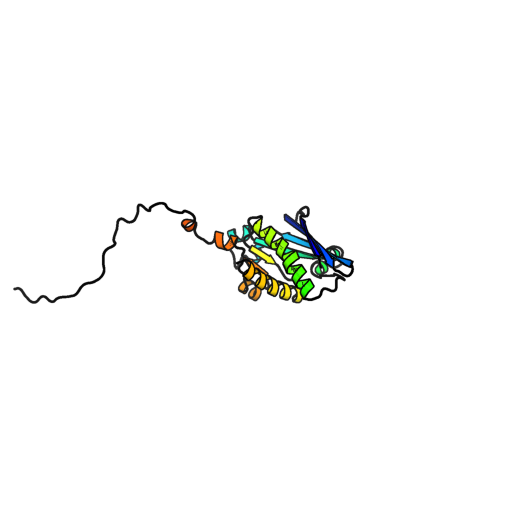SN A CA 1
ATOM 1066 C C . ASN A 1 127 ? 0.725 -11.831 3.256 1.00 78.00 127 ASN A C 1
ATOM 1068 O O . ASN A 1 127 ? 0.438 -12.227 2.130 1.00 78.00 127 ASN A O 1
ATOM 1072 N N . TYR A 1 128 ? -0.020 -12.109 4.328 1.00 77.75 128 TYR A N 1
ATOM 1073 C CA . TYR A 1 128 ? -1.228 -12.925 4.277 1.00 77.75 128 TYR A CA 1
ATOM 1074 C C . TYR A 1 128 ? -2.274 -12.301 3.345 1.00 77.75 128 TYR A C 1
ATOM 1076 O O . TYR A 1 128 ? -2.864 -12.988 2.512 1.00 77.75 128 TYR A O 1
ATOM 1084 N N . LEU A 1 129 ? -2.451 -10.986 3.443 1.00 72.50 129 LEU A N 1
ATOM 1085 C CA . LEU A 1 129 ? -3.477 -10.249 2.716 1.00 72.50 129 LEU A CA 1
ATOM 1086 C C . LEU A 1 129 ? -3.140 -10.091 1.233 1.00 72.50 129 LEU A C 1
ATOM 1088 O O . LEU A 1 129 ? -4.014 -10.301 0.395 1.00 72.50 129 LEU A O 1
ATOM 1092 N N . LEU A 1 130 ? -1.883 -9.790 0.896 1.00 75.69 130 LEU A N 1
ATOM 1093 C CA . LEU A 1 130 ? -1.435 -9.730 -0.494 1.00 75.69 130 LEU A CA 1
ATOM 1094 C C . LEU A 1 130 ? -1.544 -11.089 -1.179 1.00 75.69 130 LEU A C 1
ATOM 1096 O O . LEU A 1 130 ? -1.983 -11.137 -2.320 1.00 75.69 130 LEU A O 1
ATOM 1100 N N . LYS A 1 131 ? -1.204 -12.185 -0.488 1.00 81.19 131 LYS A N 1
ATOM 1101 C CA . LYS A 1 131 ? -1.403 -13.544 -1.014 1.00 81.19 131 LYS A CA 1
ATOM 1102 C C . LYS A 1 131 ? -2.868 -13.827 -1.321 1.00 81.19 131 LYS A C 1
ATOM 1104 O O . LYS A 1 131 ? -3.184 -14.367 -2.374 1.00 81.19 131 LYS A O 1
ATOM 1109 N N . LYS A 1 132 ? -3.767 -13.463 -0.405 1.00 78.12 132 LYS A N 1
ATOM 1110 C CA . LYS A 1 132 ? -5.208 -13.650 -0.598 1.00 78.12 132 LYS A CA 1
ATOM 1111 C C . LYS A 1 132 ? -5.724 -12.817 -1.777 1.00 78.12 132 LYS A C 1
ATOM 1113 O O . LYS A 1 132 ? -6.370 -13.351 -2.670 1.00 78.12 132 LYS A O 1
ATOM 1118 N N . GLN A 1 133 ? -5.366 -11.533 -1.828 1.00 70.81 133 GLN A N 1
ATOM 1119 C CA . GLN A 1 133 ? -5.768 -10.643 -2.919 1.00 70.81 133 GLN A CA 1
ATOM 1120 C C . GLN A 1 133 ? -5.169 -11.028 -4.265 1.00 70.81 133 GLN A C 1
ATOM 1122 O O . GLN A 1 133 ? -5.825 -10.846 -5.283 1.00 70.81 133 GLN A O 1
ATOM 1127 N N . SER A 1 134 ? -3.937 -11.535 -4.293 1.00 77.31 134 SER A N 1
ATOM 1128 C CA . SER A 1 134 ? -3.292 -11.890 -5.550 1.00 77.31 134 SER A CA 1
ATOM 1129 C C . SER A 1 134 ? -4.049 -13.009 -6.257 1.00 77.31 134 SER A C 1
ATOM 1131 O O . SER A 1 134 ? -4.251 -12.945 -7.461 1.00 77.31 134 SER A O 1
ATOM 1133 N N . VAL A 1 135 ? -4.557 -13.977 -5.489 1.00 77.81 135 VAL A N 1
ATOM 1134 C CA . VAL A 1 135 ? -5.426 -15.039 -6.010 1.00 77.81 135 VAL A CA 1
ATOM 1135 C C . VAL A 1 135 ? -6.756 -14.473 -6.508 1.00 77.81 135 VAL A C 1
ATOM 1137 O O . VAL A 1 135 ? -7.175 -14.786 -7.616 1.00 77.81 135 VAL A O 1
ATOM 1140 N N . GLU A 1 136 ? -7.413 -13.617 -5.722 1.00 73.62 136 GLU A N 1
ATOM 1141 C CA . GLU A 1 136 ? -8.727 -13.056 -6.081 1.00 73.62 136 GLU A CA 1
ATOM 1142 C C . GLU A 1 136 ? -8.687 -12.114 -7.299 1.00 73.62 136 GLU A C 1
ATOM 1144 O O . GLU A 1 136 ? -9.707 -11.919 -7.957 1.00 73.62 136 GLU A O 1
ATOM 1149 N N . LEU A 1 137 ? -7.535 -11.505 -7.589 1.00 71.38 137 LEU A N 1
ATOM 1150 C CA . LEU A 1 137 ? -7.377 -10.472 -8.622 1.00 71.38 137 LEU A CA 1
ATOM 1151 C C . LEU A 1 137 ? -6.553 -10.925 -9.828 1.00 71.38 137 LEU A C 1
ATOM 1153 O O . LEU A 1 137 ? -6.254 -10.091 -10.684 1.00 71.38 137 LEU A O 1
ATOM 1157 N N . ASP A 1 138 ? -6.162 -12.200 -9.871 1.00 77.44 138 ASP A N 1
ATOM 1158 C CA . ASP A 1 138 ? -5.217 -12.742 -10.855 1.00 77.44 138 ASP A CA 1
ATOM 1159 C C . ASP A 1 138 ? -3.935 -11.893 -10.959 1.00 77.44 138 ASP A C 1
ATOM 1161 O O . ASP A 1 138 ? -3.430 -11.538 -12.025 1.00 77.44 138 ASP A O 1
ATOM 1165 N N . TYR A 1 139 ? -3.443 -11.470 -9.797 1.00 86.50 139 TYR A N 1
ATOM 1166 C CA . TYR A 1 139 ? -2.160 -10.799 -9.658 1.00 86.50 139 TYR A CA 1
ATOM 1167 C C . TYR A 1 139 ? -1.122 -11.810 -9.182 1.00 86.50 139 TYR A C 1
ATOM 1169 O O . TYR A 1 139 ? -1.438 -12.788 -8.501 1.00 86.50 139 TYR A O 1
ATOM 1177 N N . ARG A 1 140 ? 0.154 -11.551 -9.465 1.00 89.81 140 ARG A N 1
ATOM 1178 C CA . ARG A 1 140 ? 1.237 -12.415 -8.996 1.00 89.81 140 ARG A CA 1
ATOM 1179 C C . ARG A 1 140 ? 1.913 -11.821 -7.773 1.00 89.81 140 ARG A C 1
ATOM 1181 O O . ARG A 1 140 ? 2.564 -10.781 -7.834 1.00 89.81 140 ARG A O 1
ATOM 1188 N N . TYR A 1 141 ? 1.796 -12.522 -6.650 1.00 91.06 141 TYR A N 1
ATOM 1189 C CA . TYR A 1 141 ? 2.567 -12.216 -5.452 1.00 91.06 141 TYR A CA 1
ATOM 1190 C C . TYR A 1 141 ? 3.967 -12.845 -5.532 1.00 91.06 141 TYR A C 1
ATOM 1192 O O . TYR A 1 141 ? 4.108 -14.065 -5.660 1.00 91.06 141 TYR A O 1
ATOM 1200 N N . ARG A 1 142 ? 5.016 -12.022 -5.442 1.00 92.44 142 ARG A N 1
ATOM 1201 C CA . ARG A 1 142 ? 6.419 -12.460 -5.556 1.00 92.44 142 ARG A CA 1
ATOM 1202 C C . ARG A 1 142 ? 6.978 -12.896 -4.204 1.00 92.44 142 ARG A C 1
ATOM 1204 O O . ARG A 1 142 ? 7.647 -12.146 -3.493 1.00 92.44 142 ARG A O 1
ATOM 1211 N N . MET A 1 143 ? 6.662 -14.140 -3.838 1.00 90.56 143 MET A N 1
ATOM 1212 C CA . MET A 1 143 ? 7.145 -14.763 -2.598 1.00 90.56 143 MET A CA 1
ATOM 1213 C C . MET A 1 143 ? 8.668 -14.903 -2.538 1.00 90.56 143 MET A C 1
ATOM 1215 O O . MET A 1 143 ? 9.223 -14.929 -1.444 1.00 90.56 143 MET A O 1
ATOM 1219 N N . ASP A 1 144 ? 9.326 -15.029 -3.686 1.00 92.50 144 ASP A N 1
ATOM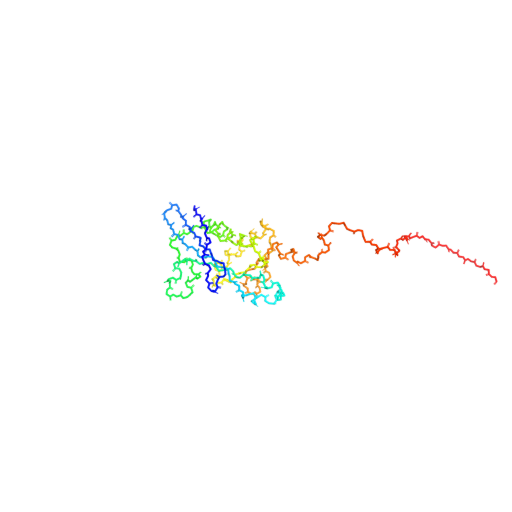 1220 C CA . ASP A 1 144 ? 10.781 -15.066 -3.818 1.00 92.50 144 ASP A CA 1
ATOM 1221 C C . ASP A 1 144 ? 11.413 -13.777 -3.274 1.00 92.50 144 ASP A C 1
ATOM 1223 O O . ASP A 1 144 ? 12.191 -13.843 -2.324 1.00 92.50 144 ASP A O 1
ATOM 1227 N N . ILE A 1 145 ? 10.955 -12.612 -3.745 1.00 92.44 145 ILE A N 1
ATOM 1228 C CA . ILE A 1 145 ? 11.456 -11.303 -3.290 1.00 92.44 145 ILE A CA 1
ATOM 1229 C C . ILE A 1 145 ? 11.155 -11.084 -1.801 1.00 92.44 145 ILE A C 1
ATOM 1231 O O . ILE A 1 145 ? 11.997 -10.587 -1.051 1.00 92.44 145 ILE A O 1
ATOM 1235 N N . GLN A 1 146 ? 9.972 -11.498 -1.328 1.00 89.44 146 GLN A N 1
ATOM 1236 C CA . GLN A 1 146 ? 9.642 -11.366 0.093 1.00 89.44 146 GLN A CA 1
ATOM 1237 C C . GLN A 1 146 ? 10.565 -12.201 0.986 1.00 89.44 146 GLN A C 1
ATOM 1239 O O . GLN A 1 146 ? 10.909 -11.752 2.079 1.00 89.44 146 GLN A O 1
ATOM 1244 N N . ARG A 1 147 ? 10.940 -13.410 0.560 1.00 88.00 147 ARG A N 1
ATOM 1245 C CA . ARG A 1 147 ? 11.831 -14.288 1.330 1.00 88.00 147 ARG A CA 1
ATOM 1246 C C . ARG A 1 147 ? 13.272 -13.795 1.321 1.00 88.00 147 ARG A C 1
ATOM 1248 O O . ARG A 1 147 ? 13.929 -13.894 2.348 1.00 88.00 147 ARG A O 1
ATOM 1255 N N . GLU A 1 148 ? 13.731 -13.286 0.185 1.00 90.12 148 GLU A N 1
ATOM 1256 C CA . GLU A 1 148 ? 15.118 -12.868 -0.016 1.00 90.12 148 GLU A CA 1
ATOM 1257 C C . GLU A 1 148 ? 15.404 -11.485 0.583 1.00 90.12 148 GLU A C 1
ATOM 1259 O O . GLU A 1 148 ? 16.374 -11.315 1.315 1.00 90.12 148 GLU A O 1
ATOM 1264 N N . ALA A 1 149 ? 14.524 -10.513 0.337 1.00 87.25 149 ALA A N 1
ATOM 1265 C CA . ALA A 1 149 ? 14.762 -9.108 0.669 1.00 87.25 149 ALA A CA 1
ATOM 1266 C C . ALA A 1 149 ? 13.759 -8.524 1.678 1.00 87.25 149 ALA A C 1
ATOM 1268 O O . ALA A 1 149 ? 13.863 -7.361 2.066 1.00 87.25 149 ALA A O 1
ATOM 1269 N N . GLY A 1 150 ? 12.746 -9.291 2.097 1.00 87.06 150 GLY A N 1
ATOM 1270 C CA . GLY A 1 150 ? 11.697 -8.787 2.990 1.00 87.06 150 GLY A CA 1
ATOM 1271 C C . GLY A 1 150 ? 10.758 -7.765 2.337 1.00 87.06 150 GLY A C 1
ATOM 1272 O O . GLY A 1 150 ? 9.982 -7.118 3.045 1.00 87.06 150 GLY A O 1
ATOM 1273 N N . ILE A 1 151 ? 10.808 -7.621 1.007 1.00 89.81 151 ILE A N 1
ATOM 1274 C CA . ILE A 1 151 ? 9.993 -6.672 0.243 1.00 89.81 151 ILE A CA 1
ATOM 1275 C C . ILE A 1 151 ? 8.728 -7.370 -0.249 1.00 89.81 151 ILE A C 1
ATOM 1277 O O . ILE A 1 151 ? 8.766 -8.436 -0.862 1.00 89.81 151 ILE A O 1
ATOM 1281 N N . TYR A 1 152 ? 7.579 -6.762 0.016 1.00 90.25 152 TYR A N 1
ATOM 1282 C CA . TYR A 1 152 ? 6.283 -7.316 -0.345 1.00 90.25 152 TYR A CA 1
ATOM 1283 C C . TYR A 1 152 ? 5.893 -6.802 -1.718 1.00 90.25 152 TYR A C 1
ATOM 1285 O O . TYR A 1 152 ? 5.608 -5.616 -1.841 1.00 90.25 152 TYR A O 1
ATOM 1293 N N . VAL A 1 153 ? 5.877 -7.669 -2.732 1.00 91.12 153 VAL A N 1
ATOM 1294 C CA . VAL A 1 153 ? 5.682 -7.251 -4.126 1.00 91.12 153 VAL A CA 1
ATOM 1295 C C . VAL A 1 153 ? 4.493 -7.964 -4.767 1.00 91.12 153 VAL A C 1
ATOM 1297 O O . VAL A 1 153 ? 4.370 -9.188 -4.689 1.00 91.12 153 VAL A O 1
ATOM 1300 N N . ILE A 1 154 ? 3.642 -7.182 -5.429 1.00 91.06 154 ILE A N 1
ATOM 1301 C CA . ILE A 1 154 ? 2.570 -7.643 -6.309 1.00 91.06 154 ILE A CA 1
ATOM 1302 C C . ILE A 1 154 ? 2.835 -7.143 -7.730 1.00 91.06 154 ILE A C 1
ATOM 1304 O O . ILE A 1 154 ? 2.934 -5.940 -7.973 1.00 91.06 154 ILE A O 1
ATOM 1308 N N . GLU A 1 155 ? 2.860 -8.073 -8.676 1.00 92.12 155 GLU A N 1
ATOM 1309 C CA . GLU A 1 155 ? 2.757 -7.807 -10.108 1.00 92.12 155 GLU A CA 1
ATOM 1310 C C . GLU A 1 155 ? 1.274 -7.799 -10.501 1.00 92.12 155 GLU A C 1
ATOM 1312 O O . GLU A 1 155 ? 0.529 -8.734 -10.204 1.00 92.12 155 GLU A O 1
ATOM 1317 N N . THR A 1 156 ? 0.821 -6.729 -11.148 1.00 87.75 156 THR A N 1
ATOM 1318 C CA . THR A 1 156 ? -0.580 -6.585 -11.568 1.00 87.75 156 THR A CA 1
ATOM 1319 C C . THR A 1 156 ? -0.808 -7.217 -12.942 1.00 87.75 156 THR A C 1
ATOM 1321 O O . THR A 1 156 ? 0.129 -7.416 -13.713 1.00 87.75 156 THR A O 1
ATOM 1324 N N . GLY A 1 157 ? -2.067 -7.407 -13.347 1.00 79.62 157 GLY A N 1
ATOM 1325 C CA . GLY A 1 157 ? -2.400 -7.881 -14.700 1.00 79.62 157 GLY A CA 1
ATOM 1326 C C . GLY A 1 157 ? -1.877 -7.003 -15.856 1.00 79.62 157 GLY A C 1
ATOM 1327 O O . GLY A 1 157 ? -1.962 -7.400 -17.019 1.00 79.62 157 GLY A O 1
ATOM 1328 N N . LYS A 1 158 ? -1.348 -5.797 -15.594 1.00 77.38 158 LYS A N 1
ATOM 1329 C CA . LYS A 1 158 ? -0.605 -5.019 -16.603 1.00 77.38 158 LYS A CA 1
ATOM 1330 C C . LYS A 1 158 ? 0.811 -5.535 -16.822 1.00 77.38 158 LYS A C 1
ATOM 1332 O O . LYS A 1 158 ? 1.275 -5.501 -17.955 1.00 77.38 158 LYS A O 1
ATOM 1337 N N . TYR A 1 159 ? 1.471 -6.012 -15.771 1.00 79.81 159 TYR A N 1
ATOM 1338 C CA . TYR A 1 159 ? 2.803 -6.595 -15.864 1.00 79.81 159 TYR A CA 1
ATOM 1339 C C . TYR A 1 159 ? 2.800 -7.800 -16.808 1.00 79.81 159 TYR A C 1
ATOM 1341 O O . TYR A 1 159 ? 3.559 -7.828 -17.770 1.00 79.81 159 TYR A O 1
ATOM 1349 N N . HIS A 1 160 ? 1.857 -8.726 -16.619 1.00 74.25 160 HIS A N 1
ATOM 1350 C CA . HIS A 1 160 ? 1.712 -9.901 -17.484 1.00 74.25 160 HIS A CA 1
ATOM 1351 C C . HIS A 1 160 ? 1.412 -9.518 -18.942 1.00 74.25 160 HIS A C 1
ATOM 1353 O O . HIS A 1 160 ? 2.067 -9.999 -19.861 1.00 74.25 160 HIS A O 1
ATOM 1359 N N . ARG A 1 161 ? 0.517 -8.546 -19.163 1.00 72.25 161 ARG A N 1
ATOM 1360 C CA . ARG A 1 161 ? 0.190 -8.020 -20.501 1.00 72.25 161 ARG A CA 1
ATOM 1361 C C . ARG A 1 161 ? 1.328 -7.288 -21.210 1.00 72.25 161 ARG A C 1
ATOM 1363 O O . ARG A 1 161 ? 1.214 -7.093 -22.420 1.00 72.25 161 ARG A O 1
ATOM 1370 N N . ALA A 1 162 ? 2.335 -6.818 -20.478 1.00 66.50 162 ALA A N 1
ATOM 1371 C CA . ALA A 1 162 ? 3.539 -6.202 -21.030 1.00 66.50 162 ALA A CA 1
ATOM 1372 C C . ALA A 1 162 ? 4.636 -7.237 -21.339 1.00 66.50 162 ALA A C 1
ATOM 1374 O O . ALA A 1 162 ? 5.563 -6.927 -22.077 1.00 66.50 162 ALA A O 1
ATOM 1375 N N . GLN A 1 163 ? 4.532 -8.455 -20.793 1.00 64.94 163 GLN A N 1
ATOM 1376 C CA . GLN A 1 163 ? 5.436 -9.570 -21.097 1.00 64.94 163 GLN A CA 1
ATOM 1377 C C . GLN A 1 163 ? 4.988 -10.403 -22.306 1.00 64.94 163 GLN A C 1
ATOM 1379 O O . GLN A 1 163 ? 5.799 -11.124 -22.884 1.00 64.94 163 GLN A O 1
ATOM 1384 N N . GLU A 1 164 ? 3.717 -10.316 -22.706 1.00 56.19 164 GLU A N 1
ATOM 1385 C CA . GLU A 1 164 ? 3.227 -10.937 -23.938 1.00 56.19 164 GLU A CA 1
ATOM 1386 C C . GLU A 1 164 ? 3.821 -10.224 -25.167 1.00 56.19 164 GLU A C 1
ATOM 1388 O O . GLU A 1 164 ? 3.601 -9.018 -25.322 1.00 56.19 164 GLU A O 1
ATOM 1393 N N . PRO A 1 165 ? 4.537 -10.924 -26.070 1.00 49.25 165 PRO A N 1
ATOM 1394 C CA . PRO A 1 165 ? 4.963 -10.330 -27.330 1.00 49.25 165 PRO A CA 1
ATOM 1395 C C . PRO A 1 165 ? 3.740 -9.886 -28.145 1.00 49.25 165 PRO A C 1
ATOM 1397 O O . PRO A 1 165 ? 2.712 -10.561 -28.199 1.00 49.25 165 PRO A O 1
ATOM 1400 N N . GLU A 1 166 ? 3.869 -8.741 -28.814 1.00 46.44 166 GLU A N 1
ATOM 1401 C CA . GLU A 1 166 ? 2.809 -8.003 -29.522 1.00 46.44 166 GLU A CA 1
ATOM 1402 C C . GLU A 1 166 ? 2.073 -8.809 -30.623 1.00 46.44 166 GLU A C 1
ATOM 1404 O O . GLU A 1 166 ? 1.017 -8.406 -31.112 1.00 46.44 166 GLU A O 1
ATOM 1409 N N . GLN A 1 167 ? 2.578 -9.993 -30.978 1.00 45.81 167 GLN A N 1
ATOM 1410 C CA . GLN A 1 167 ? 2.035 -10.875 -32.017 1.00 45.81 167 GLN A CA 1
ATOM 1411 C C . GLN A 1 167 ? 0.697 -11.538 -31.648 1.00 45.81 167 GLN A C 1
ATOM 1413 O O . GLN A 1 167 ? -0.029 -11.974 -32.537 1.00 45.81 167 GLN A O 1
ATOM 1418 N N . SER A 1 168 ? 0.315 -11.565 -30.368 1.00 46.38 168 SER A N 1
ATOM 1419 C CA . SER A 1 168 ? -0.951 -12.171 -29.921 1.00 46.38 168 SER A CA 1
ATOM 1420 C C . SER A 1 168 ? -2.158 -11.224 -30.008 1.00 46.38 168 SER A C 1
ATOM 1422 O O . SER A 1 168 ? -3.288 -11.652 -29.778 1.00 46.38 168 SER A O 1
ATOM 1424 N N . ARG A 1 169 ? -1.946 -9.928 -30.300 1.00 48.84 169 ARG A N 1
ATOM 1425 C CA . ARG A 1 169 ? -2.994 -8.886 -30.222 1.00 48.84 169 ARG A CA 1
ATOM 1426 C C . ARG A 1 169 ? -3.610 -8.459 -31.550 1.00 48.84 169 ARG A C 1
ATOM 1428 O O . ARG A 1 169 ? -4.545 -7.662 -31.539 1.00 48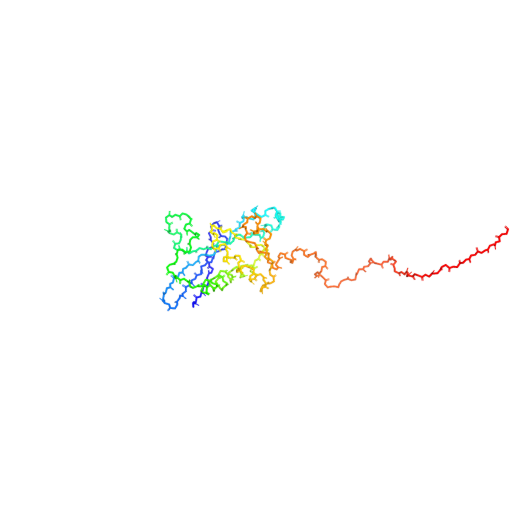.84 169 ARG A O 1
ATOM 1435 N N . THR A 1 170 ? -3.174 -9.010 -32.679 1.00 39.34 170 THR A N 1
ATOM 1436 C CA . THR A 1 170 ? -3.840 -8.777 -33.967 1.00 39.34 170 THR A CA 1
ATOM 1437 C C . THR A 1 170 ? -4.489 -10.057 -34.473 1.00 39.34 170 THR A C 1
ATOM 1439 O O . THR A 1 170 ? -3.854 -10.977 -34.981 1.00 39.34 170 THR A O 1
ATOM 1442 N N . GLY A 1 171 ? -5.814 -10.111 -34.339 1.00 41.06 171 GLY A N 1
ATOM 1443 C CA . GLY A 1 171 ? -6.622 -11.048 -35.097 1.00 41.06 171 GLY A CA 1
ATOM 1444 C C . GLY A 1 171 ? -6.388 -10.842 -36.595 1.00 41.06 171 GLY A C 1
ATOM 1445 O O . GLY A 1 171 ? -6.646 -9.770 -37.127 1.00 41.06 171 GLY A O 1
ATOM 1446 N N . ARG A 1 172 ? -5.945 -11.914 -37.256 1.00 44.66 172 ARG A N 1
ATOM 1447 C CA . ARG A 1 172 ? -6.102 -12.191 -38.691 1.00 44.66 172 ARG A CA 1
ATOM 1448 C C . ARG A 1 172 ? -5.475 -11.170 -39.660 1.00 44.66 172 ARG A C 1
ATOM 1450 O O . ARG A 1 172 ? -6.163 -10.349 -40.253 1.00 44.66 172 ARG A O 1
ATOM 1457 N N . ALA A 1 173 ? -4.211 -11.406 -40.004 1.00 33.22 173 ALA A N 1
ATOM 1458 C CA . ALA A 1 173 ? -3.703 -11.172 -41.355 1.00 33.22 173 ALA A CA 1
ATOM 1459 C C . ALA A 1 173 ? -2.926 -12.414 -41.818 1.00 33.22 173 ALA A C 1
ATOM 1461 O O . ALA A 1 173 ? -2.119 -12.973 -41.078 1.00 33.22 173 ALA A O 1
ATOM 1462 N N . LYS A 1 174 ? -3.239 -12.896 -43.024 1.00 38.00 174 LYS A N 1
ATOM 1463 C CA . LYS A 1 174 ? -2.592 -14.047 -43.663 1.00 38.00 174 LYS A CA 1
ATOM 1464 C C . LYS A 1 174 ? -1.093 -13.766 -43.823 1.00 38.00 174 LYS A C 1
ATOM 1466 O O . LYS A 1 174 ? -0.733 -12.756 -44.417 1.00 38.00 174 LYS A O 1
ATOM 1471 N N . SER A 1 175 ? -0.243 -14.673 -43.345 1.00 33.16 175 SER A N 1
ATOM 1472 C CA . SER A 1 175 ? 1.182 -14.694 -43.695 1.00 33.16 175 SER A CA 1
ATOM 1473 C C . SER A 1 175 ? 1.338 -15.065 -45.178 1.00 33.16 175 SER A C 1
ATOM 1475 O O . SER A 1 175 ? 0.815 -16.109 -45.573 1.00 33.16 175 SER A O 1
ATOM 1477 N N . PRO A 1 176 ? 2.045 -14.276 -46.010 1.00 35.78 176 PRO A N 1
ATOM 1478 C CA . PRO A 1 176 ? 2.444 -14.707 -47.345 1.00 35.78 176 PRO A CA 1
ATOM 1479 C C . PRO A 1 176 ? 3.758 -15.510 -47.345 1.00 35.78 176 PRO A C 1
ATOM 1481 O O . PRO A 1 176 ? 4.227 -15.901 -48.407 1.00 35.78 176 PRO A O 1
ATOM 1484 N N . TYR A 1 177 ? 4.340 -15.815 -46.182 1.00 31.84 177 TYR A N 1
ATOM 1485 C CA . TYR A 1 177 ? 5.593 -16.566 -46.086 1.00 31.84 177 TYR A CA 1
ATOM 1486 C C . TYR A 1 177 ? 5.381 -17.930 -45.433 1.00 31.84 177 TYR A C 1
ATOM 1488 O O . TYR A 1 177 ? 5.835 -18.189 -44.326 1.00 31.84 177 TYR A O 1
ATOM 1496 N N . LEU A 1 178 ? 4.684 -18.804 -46.158 1.00 34.47 178 LEU A N 1
ATOM 1497 C CA . LEU A 1 178 ? 4.887 -20.254 -46.128 1.00 34.47 178 LEU A CA 1
ATOM 1498 C C . LEU A 1 178 ? 4.732 -20.772 -47.567 1.00 34.47 178 LEU A C 1
ATOM 1500 O O . LEU A 1 178 ? 3.741 -21.400 -47.924 1.00 34.47 178 LEU A O 1
ATOM 1504 N N . SER A 1 179 ? 5.719 -20.473 -48.413 1.00 38.53 179 SER A N 1
ATOM 1505 C CA . SER A 1 179 ? 6.048 -21.336 -49.547 1.00 38.53 179 SER A CA 1
ATOM 1506 C C . SER A 1 179 ? 7.361 -22.015 -49.198 1.00 38.53 179 SER A C 1
ATOM 1508 O O . SER A 1 179 ? 8.413 -21.381 -49.193 1.00 38.53 179 SER A O 1
ATOM 1510 N N . GLY A 1 180 ? 7.280 -23.282 -48.809 1.00 32.91 180 GLY A N 1
ATOM 1511 C CA . GLY A 1 180 ? 8.456 -24.069 -48.469 1.00 32.91 180 GLY A CA 1
ATOM 1512 C C . GLY A 1 180 ? 8.159 -25.144 -47.441 1.00 32.91 180 GLY A C 1
ATOM 1513 O O . GLY A 1 180 ? 8.348 -24.929 -46.253 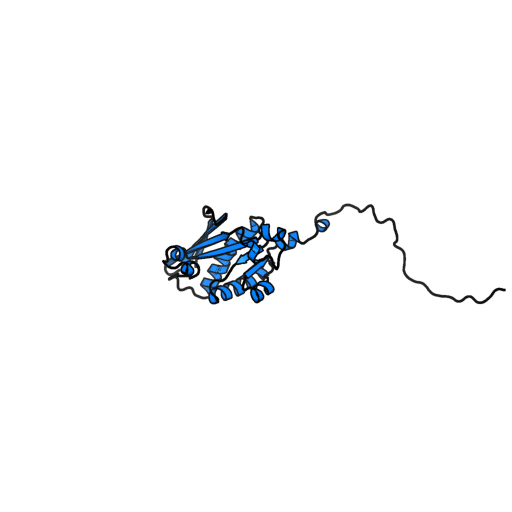1.00 32.91 180 GLY A O 1
ATOM 1514 N N . ALA A 1 181 ? 7.759 -26.308 -47.949 1.00 30.69 181 ALA A N 1
ATOM 1515 C CA . ALA A 1 181 ? 7.773 -27.606 -47.280 1.00 30.69 181 ALA A CA 1
ATOM 1516 C C . ALA A 1 181 ? 6.692 -27.876 -46.215 1.00 30.69 181 ALA A C 1
ATOM 1518 O O . ALA A 1 181 ? 6.914 -27.781 -45.013 1.00 30.69 181 ALA A O 1
ATOM 1519 N N . VAL A 1 182 ? 5.563 -28.420 -46.678 1.00 31.78 182 VAL A N 1
ATOM 1520 C CA . VAL A 1 182 ? 4.904 -29.522 -45.962 1.00 31.78 182 VAL A CA 1
ATOM 1521 C C . VAL A 1 182 ? 4.633 -30.648 -46.951 1.00 31.78 182 VAL A C 1
ATOM 1523 O O . VAL A 1 182 ? 3.753 -30.522 -47.794 1.00 31.78 182 VAL A O 1
ATOM 1526 N N . ALA A 1 183 ? 5.394 -31.736 -46.833 1.00 31.56 183 ALA A N 1
ATOM 1527 C CA . ALA A 1 183 ? 4.986 -33.112 -47.126 1.00 31.56 183 ALA A CA 1
ATOM 1528 C C . ALA A 1 183 ? 6.191 -34.042 -46.909 1.00 31.56 183 ALA A C 1
ATOM 1530 O O . ALA A 1 183 ? 7.283 -33.700 -47.333 1.00 31.56 183 ALA A O 1
ATOM 1531 N N . ILE A 1 184 ? 6.141 -35.242 -46.346 1.00 32.56 184 ILE A N 1
ATOM 1532 C CA . ILE A 1 184 ? 5.159 -36.057 -45.627 1.00 32.56 184 ILE A CA 1
ATOM 1533 C C . ILE A 1 184 ? 6.003 -37.232 -45.084 1.00 32.56 184 ILE A C 1
ATOM 1535 O O . ILE A 1 184 ? 7.022 -37.608 -45.664 1.00 32.56 184 ILE A O 1
ATOM 1539 N N . LEU A 1 185 ? 5.580 -37.795 -43.957 1.00 31.66 185 LEU A N 1
ATOM 1540 C CA . LEU A 1 185 ? 6.153 -38.975 -43.315 1.00 31.66 185 LEU A CA 1
ATOM 1541 C C . LEU A 1 185 ? 6.221 -40.223 -44.227 1.00 31.66 185 LEU A C 1
ATOM 1543 O O . LEU A 1 185 ? 5.339 -40.462 -45.044 1.00 31.66 185 LEU A O 1
ATOM 1547 N N . THR A 1 186 ? 7.236 -41.046 -43.932 1.00 37.41 186 THR A N 1
ATOM 1548 C CA . THR A 1 186 ? 7.285 -42.523 -43.993 1.00 37.41 186 THR A CA 1
ATOM 1549 C C . THR A 1 186 ? 7.016 -43.252 -45.319 1.00 37.41 186 THR A C 1
ATOM 1551 O O . THR A 1 186 ? 5.892 -43.315 -45.802 1.00 37.41 186 THR A O 1
ATOM 1554 N N . ARG A 1 187 ? 8.015 -44.033 -45.779 1.00 32.06 187 ARG A N 1
ATOM 1555 C CA . ARG A 1 187 ? 7.845 -45.450 -46.183 1.00 32.06 187 ARG A CA 1
ATOM 1556 C C . ARG A 1 187 ? 9.174 -46.156 -46.511 1.00 32.06 187 ARG A C 1
ATOM 1558 O O . ARG A 1 187 ? 9.925 -45.706 -47.357 1.00 32.06 187 ARG A O 1
ATOM 1565 N N . ARG A 1 188 ? 9.355 -47.306 -45.844 1.00 33.66 188 ARG A N 1
ATOM 1566 C CA . ARG A 1 188 ? 9.890 -48.605 -46.310 1.00 33.66 188 ARG A CA 1
ATOM 1567 C C . ARG A 1 188 ? 11.148 -48.644 -47.199 1.00 33.66 188 ARG A C 1
ATOM 1569 O O . ARG A 1 188 ? 11.127 -48.231 -48.350 1.00 33.66 188 ARG A O 1
ATOM 1576 N N . ALA A 1 189 ? 12.151 -49.374 -46.707 1.00 40.22 189 ALA A N 1
ATOM 1577 C CA . ALA A 1 189 ? 13.120 -50.089 -47.538 1.00 40.22 189 ALA A CA 1
ATOM 1578 C C . ALA A 1 189 ? 12.421 -51.065 -48.509 1.00 40.22 189 ALA A C 1
ATOM 1580 O O . ALA A 1 189 ? 11.413 -51.684 -48.144 1.00 40.22 189 ALA A O 1
ATOM 1581 N N . PRO A 1 190 ? 12.990 -51.252 -49.709 1.00 42.31 190 PRO A N 1
ATOM 1582 C CA . PRO A 1 190 ? 13.284 -52.609 -50.157 1.00 42.31 190 PRO A CA 1
ATOM 1583 C C . PRO A 1 190 ? 14.676 -52.755 -50.793 1.00 42.31 190 PRO A C 1
ATOM 1585 O O . PRO A 1 190 ? 15.308 -51.801 -51.237 1.00 42.31 190 PRO A O 1
ATOM 1588 N N . ALA A 1 191 ? 15.128 -54.007 -50.795 1.00 43.22 191 ALA A N 1
ATOM 1589 C CA . ALA A 1 191 ? 16.383 -54.501 -51.338 1.00 43.22 191 ALA A CA 1
ATOM 1590 C C . ALA A 1 191 ? 16.517 -54.308 -52.856 1.00 43.22 191 ALA A C 1
ATOM 1592 O O . ALA A 1 191 ? 15.529 -54.421 -53.576 1.00 43.22 191 ALA A O 1
ATOM 1593 N N . LEU A 1 192 ? 17.758 -54.186 -53.336 1.00 40.34 192 LEU A N 1
ATOM 1594 C CA . LEU A 1 192 ? 18.126 -54.516 -54.713 1.00 40.34 192 LEU A CA 1
ATOM 1595 C C . LEU A 1 192 ? 19.457 -55.280 -54.736 1.00 40.34 192 LEU A C 1
ATOM 1597 O O . LEU A 1 192 ? 20.499 -54.785 -54.313 1.00 40.34 192 LEU A O 1
ATOM 1601 N N . ARG A 1 193 ? 19.370 -56.519 -55.230 1.00 42.03 193 ARG A N 1
ATOM 1602 C CA . ARG A 1 193 ? 20.465 -57.324 -55.775 1.00 42.03 193 ARG A CA 1
ATOM 1603 C C . ARG A 1 193 ? 20.689 -56.934 -57.247 1.00 42.03 193 ARG A C 1
ATOM 1605 O O . ARG A 1 193 ? 19.713 -56.745 -57.958 1.00 42.03 193 ARG A O 1
ATOM 1612 N N . HIS A 1 194 ? 21.966 -56.937 -57.638 1.00 40.34 194 HIS A N 1
ATOM 1613 C CA . HIS A 1 194 ? 22.590 -57.213 -58.950 1.00 40.34 194 HIS A CA 1
ATOM 1614 C C . HIS A 1 194 ? 22.104 -56.549 -60.254 1.00 40.34 194 HIS A C 1
ATOM 1616 O O . HIS A 1 194 ? 20.985 -56.776 -60.697 1.00 40.34 194 HIS A O 1
ATOM 1622 N N . ALA A 1 195 ? 23.061 -55.917 -60.948 1.00 40.00 195 ALA A N 1
ATOM 1623 C CA . ALA A 1 195 ? 23.484 -56.151 -62.347 1.00 40.00 195 ALA A CA 1
ATOM 1624 C C . ALA A 1 195 ? 24.660 -55.181 -62.640 1.00 40.00 195 ALA A C 1
ATOM 1626 O O . ALA A 1 195 ? 24.591 -54.038 -62.202 1.00 40.00 195 ALA A O 1
ATOM 1627 N N . GLY A 1 196 ? 25.766 -55.521 -63.303 1.00 40.41 196 GLY A N 1
ATOM 1628 C CA . GLY A 1 196 ? 26.243 -56.756 -63.926 1.00 40.41 196 GLY A CA 1
ATOM 1629 C C . GLY A 1 196 ? 27.753 -56.664 -64.156 1.00 40.41 196 GLY A C 1
ATOM 1630 O O . GLY A 1 196 ? 28.351 -55.654 -63.717 1.00 40.41 196 GLY A O 1
#

Foldseek 3Di:
DDKDKDWDDADPFFPTKIKIWDADPVRFIWIKIKGWGAPPLVVCVVPDDPVLNNQETEIAMAIPVLVVDPDVCSRLPNPGPPPDDPVRVLCCVCVNNVVVVVVVVVVDSHFKYKYARPDVVVLVVLQVNCVVVCVVQVWDWCVVCCVPPVMTMIGHPSNVVVPDPPVVPDPDDDDPPPPDDDDDDDDDDDDDDDDD

Radius of gyration: 26.17 Å; chains: 1; bounding box: 46×74×84 Å

pLDDT: mean 74.27, std 18.61, range [30.69, 95.06]